Protein AF-A0A970EP61-F1 (afdb_monomer_lite)

Structure (mmCIF, N/CA/C/O backbone):
data_AF-A0A970EP61-F1
#
_entry.id   AF-A0A970EP61-F1
#
loop_
_atom_site.group_PDB
_atom_site.id
_atom_site.type_symbol
_atom_site.label_atom_id
_atom_site.label_alt_id
_atom_site.label_comp_id
_atom_site.label_asym_id
_atom_site.label_entity_id
_atom_site.label_seq_id
_atom_site.pdbx_PDB_ins_code
_atom_site.Cartn_x
_atom_site.Cartn_y
_atom_site.Cartn_z
_atom_site.occupancy
_atom_site.B_iso_or_equiv
_atom_site.auth_seq_id
_atom_site.auth_comp_id
_atom_site.auth_asym_id
_atom_site.auth_atom_id
_atom_site.pdbx_PDB_model_num
ATOM 1 N N . MET A 1 1 ? 33.445 -4.166 -71.939 1.00 57.00 1 MET A N 1
ATOM 2 C CA . MET A 1 1 ? 34.309 -3.292 -72.764 1.00 57.00 1 MET A CA 1
ATOM 3 C C . MET A 1 1 ? 35.207 -2.542 -71.807 1.00 57.00 1 MET A C 1
ATOM 5 O O . MET A 1 1 ? 34.680 -2.007 -70.843 1.00 57.00 1 MET A O 1
ATOM 9 N N . GLN A 1 2 ? 36.521 -2.586 -72.017 1.00 68.44 2 GLN A N 1
ATOM 10 C CA . GLN A 1 2 ? 37.483 -1.904 -71.148 1.00 68.44 2 GLN A CA 1
ATOM 11 C C . GLN A 1 2 ? 37.581 -0.425 -71.538 1.00 68.44 2 GLN A C 1
ATOM 13 O O . GLN A 1 2 ? 37.403 -0.080 -72.707 1.00 68.44 2 GLN A O 1
ATOM 18 N N . GLU A 1 3 ? 37.817 0.439 -70.555 1.00 77.50 3 GLU A N 1
ATOM 19 C CA . GLU A 1 3 ? 38.105 1.857 -70.779 1.00 77.50 3 GLU A CA 1
ATOM 20 C C . GLU A 1 3 ? 39.420 2.029 -71.554 1.00 77.50 3 GLU A C 1
ATOM 22 O O . GLU A 1 3 ? 40.399 1.324 -71.303 1.00 77.50 3 GLU A O 1
ATOM 27 N N . LYS A 1 4 ? 39.432 2.942 -72.532 1.00 80.38 4 LYS A N 1
ATOM 28 C CA . LYS A 1 4 ? 40.598 3.207 -73.381 1.00 80.38 4 LYS A CA 1
ATOM 29 C C . LYS A 1 4 ? 41.278 4.484 -72.898 1.00 80.38 4 LYS A C 1
ATOM 31 O O . LYS A 1 4 ? 40.671 5.553 -72.957 1.00 80.38 4 LYS A O 1
ATOM 36 N N . LEU A 1 5 ? 42.517 4.353 -72.428 1.00 85.31 5 LEU A N 1
ATOM 37 C CA . LEU A 1 5 ? 43.406 5.478 -72.151 1.00 85.31 5 LEU A CA 1
ATOM 38 C C . LEU A 1 5 ? 44.150 5.839 -73.439 1.00 85.31 5 LEU A C 1
ATOM 40 O O . LEU A 1 5 ? 44.787 4.979 -74.050 1.00 85.31 5 LEU A O 1
ATOM 44 N N . GLU A 1 6 ? 44.061 7.094 -73.858 1.00 86.38 6 GLU A N 1
ATOM 45 C CA . GLU A 1 6 ? 44.719 7.599 -75.061 1.00 86.38 6 GLU A CA 1
ATOM 46 C C . GLU A 1 6 ? 45.396 8.937 -74.768 1.00 86.38 6 GLU A C 1
ATOM 48 O O . GLU A 1 6 ? 44.812 9.808 -74.126 1.00 86.38 6 GLU A O 1
ATOM 53 N N . VAL A 1 7 ? 46.633 9.094 -75.243 1.00 88.00 7 VAL A N 1
ATOM 54 C CA . VAL A 1 7 ? 47.336 10.381 -75.240 1.00 88.00 7 VAL A CA 1
ATOM 55 C C . VAL A 1 7 ? 46.965 11.104 -76.525 1.00 88.00 7 VAL A C 1
ATOM 57 O O . VAL A 1 7 ? 47.213 10.586 -77.617 1.00 88.00 7 VAL A O 1
ATOM 60 N N . LEU A 1 8 ? 46.361 12.285 -76.411 1.00 87.00 8 LEU A N 1
ATOM 61 C CA . LEU A 1 8 ? 45.874 13.013 -77.579 1.00 87.00 8 LEU A CA 1
ATOM 62 C C . LEU A 1 8 ? 47.031 13.537 -78.435 1.00 87.00 8 LEU A C 1
ATOM 64 O O . LEU A 1 8 ? 47.846 14.338 -77.983 1.00 87.00 8 LEU A O 1
ATOM 68 N N . SER A 1 9 ? 47.087 13.135 -79.705 1.00 83.56 9 SER A N 1
ATOM 69 C CA . SER A 1 9 ? 47.975 13.769 -80.683 1.00 83.56 9 SER A CA 1
ATOM 70 C C . SER A 1 9 ? 47.413 15.133 -81.125 1.00 83.56 9 SER A C 1
ATOM 72 O O . SER A 1 9 ? 46.202 15.358 -81.015 1.00 83.56 9 SER A O 1
ATOM 74 N N . PRO A 1 10 ? 48.249 16.050 -81.655 1.00 79.62 10 PRO A N 1
ATOM 75 C CA . PRO A 1 10 ? 47.792 17.353 -82.152 1.00 79.62 10 PRO A CA 1
ATOM 76 C C . PRO A 1 10 ? 46.678 17.277 -83.206 1.00 79.62 10 PRO A C 1
ATOM 78 O O . PRO A 1 10 ? 45.831 18.163 -83.252 1.00 79.62 10 PRO A O 1
ATOM 81 N N . ASP A 1 11 ? 46.643 16.196 -83.991 1.00 80.81 11 ASP A N 1
ATOM 82 C CA . ASP A 1 11 ? 45.657 15.964 -85.056 1.00 80.81 11 ASP A CA 1
ATOM 83 C C . ASP A 1 11 ? 44.439 15.134 -84.599 1.00 80.81 11 ASP A C 1
ATOM 85 O O . ASP A 1 11 ? 43.606 14.727 -85.412 1.00 80.81 11 ASP A O 1
ATOM 89 N N . SER A 1 12 ? 44.324 14.826 -83.303 1.00 83.19 12 SER A N 1
ATOM 90 C CA . SER A 1 12 ? 43.239 13.983 -82.797 1.00 83.19 12 SER A CA 1
ATOM 91 C C . SER A 1 12 ? 41.899 14.736 -82.751 1.00 83.19 12 SER A C 1
ATOM 93 O O . SER A 1 12 ? 41.786 15.861 -82.269 1.00 83.19 12 SER A O 1
ATOM 95 N N . THR A 1 13 ? 40.830 14.089 -83.227 1.00 83.25 13 THR A N 1
ATOM 96 C CA . THR A 1 13 ? 39.450 14.633 -83.297 1.00 83.25 13 THR A CA 1
ATOM 97 C C . THR A 1 13 ? 38.803 14.974 -81.940 1.00 83.25 13 THR A C 1
ATOM 99 O O . THR A 1 13 ? 37.661 15.449 -81.871 1.00 83.25 13 THR A O 1
ATOM 102 N N . GLN A 1 14 ? 39.498 14.660 -80.852 1.00 83.88 14 GLN A N 1
ATOM 103 C CA . GLN A 1 14 ? 39.080 14.794 -79.467 1.00 83.88 14 GLN A CA 1
ATOM 104 C C . GLN A 1 14 ? 39.617 16.087 -78.837 1.00 83.88 14 GLN A C 1
ATOM 106 O O . GLN A 1 14 ? 39.042 16.547 -77.849 1.00 83.88 14 GLN A O 1
ATOM 111 N N . VAL A 1 15 ? 40.655 16.696 -79.427 1.00 87.50 15 VAL A N 1
ATOM 112 C CA . VAL A 1 15 ? 41.193 17.996 -79.003 1.00 87.50 15 VAL A CA 1
ATOM 113 C C . VAL A 1 15 ? 40.096 19.062 -79.081 1.00 87.50 15 VAL A C 1
ATOM 115 O O . VAL A 1 15 ? 39.333 19.138 -80.044 1.00 87.50 15 VAL A O 1
ATOM 118 N N . GLY A 1 16 ? 39.988 19.872 -78.030 1.00 87.44 16 GLY A N 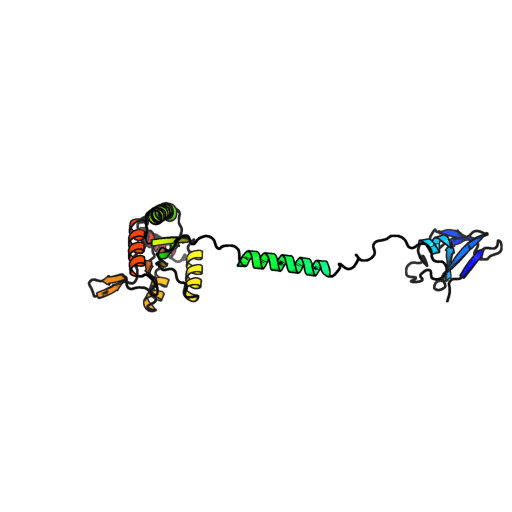1
ATOM 119 C CA . GLY A 1 16 ? 38.992 20.931 -77.879 1.00 87.44 16 GLY A CA 1
ATOM 120 C C . GLY A 1 16 ? 37.639 20.477 -77.323 1.00 87.44 16 GLY A C 1
ATOM 121 O O . GLY A 1 16 ? 36.820 21.327 -76.971 1.00 87.44 16 GLY A O 1
ATOM 122 N N . ARG A 1 17 ? 37.374 19.168 -77.189 1.00 91.38 17 ARG A N 1
ATOM 123 C CA . ARG A 1 17 ? 36.147 18.688 -76.524 1.00 91.38 17 ARG A CA 1
ATOM 124 C C . ARG A 1 17 ? 36.229 18.934 -75.013 1.00 91.38 17 ARG A C 1
ATOM 126 O O . ARG A 1 17 ? 37.314 18.825 -74.459 1.00 91.38 17 ARG A O 1
ATOM 133 N N . PRO A 1 18 ? 35.120 19.226 -74.315 1.00 93.69 18 PRO A N 1
ATOM 134 C CA . PRO A 1 18 ? 35.155 19.435 -72.871 1.00 93.69 18 PRO A CA 1
ATOM 135 C C . PRO A 1 18 ? 35.256 18.106 -72.110 1.00 93.69 18 PRO A C 1
ATOM 137 O O . PRO A 1 18 ? 34.517 17.158 -72.388 1.00 93.69 18 PRO A O 1
ATOM 140 N N . CYS A 1 19 ? 36.113 18.058 -71.089 1.00 94.62 19 CYS A N 1
ATOM 141 C CA . CYS A 1 19 ? 36.113 16.989 -70.097 1.00 94.62 19 CYS A CA 1
ATOM 142 C C . CYS A 1 19 ? 34.781 16.984 -69.339 1.00 94.62 19 CYS A C 1
ATOM 144 O O . CYS A 1 19 ? 34.366 17.987 -68.760 1.00 94.62 19 CYS A O 1
ATOM 146 N N . ASN A 1 20 ? 34.126 15.830 -69.255 1.00 94.31 20 ASN A N 1
ATOM 147 C CA . ASN A 1 20 ? 32.792 15.721 -68.665 1.00 94.31 20 ASN A CA 1
ATOM 148 C C . ASN A 1 20 ? 32.789 15.773 -67.115 1.00 94.31 20 ASN A C 1
ATOM 150 O O . ASN A 1 20 ? 31.737 15.602 -66.504 1.00 94.31 20 ASN A O 1
ATOM 154 N N . LEU A 1 21 ? 33.943 15.992 -66.467 1.00 93.25 21 LEU A N 1
ATOM 155 C CA . LEU A 1 21 ? 34.020 16.329 -65.037 1.00 93.25 21 LEU A CA 1
ATOM 156 C C . LEU A 1 21 ? 34.308 17.818 -64.810 1.00 93.25 21 LEU A C 1
ATOM 158 O O . LEU A 1 21 ? 33.517 18.491 -64.161 1.00 93.25 21 LEU A O 1
ATOM 162 N N . CYS A 1 22 ? 35.440 18.321 -65.312 1.00 94.31 22 CYS A N 1
ATOM 163 C CA . CYS A 1 22 ? 35.907 19.682 -65.022 1.00 94.31 22 CYS A CA 1
ATOM 164 C C . CYS A 1 22 ? 35.493 20.728 -66.068 1.00 94.31 22 CYS A C 1
ATOM 166 O O . CYS A 1 22 ? 35.790 21.903 -65.887 1.00 94.31 22 CYS A O 1
ATOM 168 N N . ALA A 1 23 ? 34.847 20.314 -67.163 1.00 93.62 23 ALA A N 1
ATOM 169 C CA . ALA A 1 23 ? 34.433 21.144 -68.299 1.00 93.62 23 ALA A CA 1
ATOM 170 C C . ALA A 1 23 ? 35.563 21.850 -69.081 1.00 93.62 23 ALA A C 1
ATOM 172 O O . ALA A 1 23 ? 35.279 22.500 -70.086 1.00 93.62 23 ALA A O 1
ATOM 173 N N . ALA A 1 24 ? 36.830 21.689 -68.688 1.00 94.25 24 ALA A N 1
ATOM 174 C CA . ALA A 1 24 ? 37.971 22.213 -69.435 1.00 94.25 24 ALA A CA 1
ATOM 175 C C . ALA A 1 24 ? 38.159 21.469 -70.776 1.00 94.25 24 ALA A C 1
ATOM 177 O O . ALA A 1 24 ? 37.893 20.261 -70.834 1.00 94.25 24 ALA A O 1
ATOM 178 N N . PRO A 1 25 ? 38.587 22.164 -71.849 1.00 94.19 25 PRO A N 1
ATOM 179 C CA . PRO A 1 25 ? 38.847 21.545 -73.144 1.00 94.19 25 PRO A CA 1
ATOM 180 C C . PRO A 1 25 ? 40.065 20.619 -73.074 1.00 94.19 25 PRO A C 1
ATOM 182 O O . PRO A 1 25 ? 41.067 20.973 -72.463 1.00 94.19 25 PRO A O 1
ATOM 185 N N . LEU A 1 26 ? 39.978 19.466 -73.734 1.00 92.44 26 LEU A N 1
ATOM 186 C CA . LEU A 1 26 ? 41.084 18.522 -73.882 1.00 92.44 26 LEU A CA 1
ATOM 187 C C . LEU A 1 26 ? 42.143 19.102 -74.832 1.00 92.44 26 LEU A C 1
ATOM 189 O O . LEU A 1 26 ? 41.806 19.525 -75.942 1.00 92.44 26 LEU A O 1
ATOM 193 N N . ALA A 1 27 ? 43.405 19.111 -74.425 1.00 90.81 27 ALA A N 1
ATOM 194 C CA . ALA A 1 27 ? 44.522 19.637 -75.200 1.00 90.81 27 ALA A CA 1
ATOM 195 C C . ALA A 1 27 ? 45.375 18.517 -75.831 1.00 90.81 27 ALA A C 1
ATOM 197 O O . ALA A 1 27 ? 45.341 17.367 -75.387 1.00 90.81 27 ALA A O 1
ATOM 198 N N . PRO A 1 28 ? 46.172 18.825 -76.873 1.00 89.94 28 PRO A N 1
ATOM 199 C CA . PRO A 1 28 ? 47.196 17.905 -77.354 1.00 89.94 28 PRO A CA 1
ATOM 200 C C . PRO A 1 28 ? 48.181 17.550 -76.234 1.00 89.94 28 PRO A C 1
ATOM 202 O O . PRO A 1 28 ? 48.686 18.436 -75.549 1.00 89.94 28 PRO A O 1
ATOM 205 N N . GLY A 1 29 ? 48.483 16.264 -76.083 1.00 87.19 29 GLY A N 1
ATOM 206 C CA . GLY A 1 29 ? 49.343 15.727 -75.029 1.00 87.19 29 GLY A CA 1
ATOM 207 C C . GLY A 1 29 ? 48.604 15.286 -73.765 1.00 87.19 29 GLY A C 1
ATOM 208 O O . GLY A 1 29 ? 49.211 14.603 -72.944 1.00 87.19 29 GLY A O 1
ATOM 209 N N . ASP A 1 30 ? 47.314 15.606 -73.618 1.00 89.69 30 ASP A N 1
ATOM 210 C CA . ASP A 1 30 ? 46.536 15.155 -72.466 1.00 89.69 30 ASP A CA 1
ATOM 211 C C . ASP A 1 30 ? 46.274 13.647 -72.522 1.00 89.69 30 ASP A C 1
ATOM 213 O O . ASP A 1 30 ? 45.931 13.085 -73.568 1.00 89.69 30 ASP A O 1
ATOM 217 N N . GLU A 1 31 ? 46.368 13.001 -71.360 1.00 92.50 31 GLU A N 1
ATOM 218 C CA . GLU A 1 31 ? 45.857 11.651 -71.150 1.00 92.50 31 GLU A CA 1
ATOM 219 C C . GLU A 1 31 ? 44.340 11.698 -70.961 1.00 92.50 31 GLU A C 1
ATOM 221 O O . GLU A 1 31 ? 43.820 12.297 -70.011 1.00 92.50 31 GLU A O 1
ATOM 226 N N . VAL A 1 32 ? 43.613 11.035 -71.855 1.00 92.38 32 VAL A N 1
ATOM 227 C CA . VAL A 1 32 ? 42.153 11.060 -71.896 1.00 92.38 32 VAL A CA 1
ATOM 228 C C . VAL A 1 32 ? 41.600 9.649 -71.809 1.00 92.38 32 VAL A C 1
ATOM 230 O O . VAL A 1 32 ? 42.093 8.719 -72.444 1.00 92.38 32 VAL A O 1
ATOM 233 N N . VAL A 1 33 ? 40.540 9.502 -71.018 1.00 92.81 33 VAL A N 1
ATOM 234 C CA . VAL A 1 33 ? 39.766 8.271 -70.887 1.00 92.81 33 VAL A CA 1
ATOM 235 C C . VAL A 1 33 ? 38.408 8.463 -71.547 1.00 92.81 33 VAL A C 1
ATOM 237 O O . VAL A 1 33 ? 37.651 9.377 -71.204 1.00 92.81 33 VAL A O 1
ATOM 240 N N . GLU A 1 34 ? 38.085 7.576 -72.484 1.00 92.31 34 GLU A N 1
ATOM 241 C CA . GLU A 1 34 ? 36.735 7.446 -73.025 1.00 92.31 34 GLU A CA 1
ATOM 242 C C . GLU A 1 34 ? 35.930 6.442 -72.192 1.00 92.31 34 GLU A C 1
ATOM 244 O O . GLU A 1 34 ? 36.335 5.293 -71.999 1.00 92.31 34 GLU A O 1
ATOM 249 N N . CYS A 1 35 ? 34.755 6.861 -71.716 1.00 91.38 35 CYS A N 1
ATOM 250 C CA . CYS A 1 35 ? 33.850 5.965 -71.010 1.00 91.38 35 CYS A CA 1
ATOM 251 C C . CYS A 1 35 ? 33.313 4.879 -71.965 1.00 91.38 35 CYS A C 1
ATOM 253 O O . CYS A 1 35 ? 32.599 5.227 -72.908 1.00 91.38 35 CYS A O 1
ATOM 255 N N . PRO A 1 36 ? 33.502 3.574 -71.687 1.00 89.88 36 PRO A N 1
ATOM 256 C CA . PRO A 1 36 ? 33.044 2.493 -72.568 1.00 89.88 36 PRO A CA 1
ATOM 257 C C . PRO A 1 36 ? 31.515 2.363 -72.659 1.00 89.88 36 PRO A C 1
ATOM 259 O O . PRO A 1 36 ? 31.017 1.576 -73.459 1.00 89.88 36 PRO A O 1
ATOM 262 N N . ARG A 1 37 ? 30.763 3.087 -71.817 1.00 89.69 37 ARG A N 1
ATOM 263 C CA . ARG A 1 37 ? 29.298 3.011 -71.752 1.00 89.69 37 ARG A CA 1
ATOM 264 C C . ARG A 1 37 ? 28.595 4.196 -72.403 1.00 89.69 37 ARG A C 1
ATOM 266 O O . ARG A 1 37 ? 27.607 4.002 -73.100 1.00 89.69 37 ARG A O 1
ATOM 273 N N . CYS A 1 38 ? 29.046 5.417 -72.125 1.00 91.62 38 CYS A N 1
ATOM 274 C CA . CYS A 1 38 ? 28.402 6.632 -72.636 1.00 91.62 38 CYS A CA 1
ATOM 275 C C . CYS A 1 38 ? 29.271 7.426 -73.618 1.00 91.62 38 CYS A C 1
ATOM 277 O O . CYS A 1 38 ? 28.824 8.471 -74.089 1.00 91.62 38 CYS A O 1
ATOM 279 N N . HIS A 1 39 ? 30.493 6.960 -73.910 1.00 91.50 39 HIS A N 1
ATOM 280 C CA . HIS A 1 39 ? 31.424 7.560 -74.874 1.00 91.50 39 HIS A CA 1
ATOM 281 C C . HIS A 1 39 ? 31.758 9.037 -74.601 1.00 91.50 39 HIS A C 1
ATOM 283 O O . HIS A 1 39 ? 32.133 9.802 -75.491 1.00 91.50 39 HIS A O 1
ATOM 289 N N . LYS A 1 40 ? 31.599 9.470 -73.344 1.00 92.25 40 LYS A N 1
ATOM 290 C CA . LYS A 1 40 ? 32.055 10.778 -72.874 1.00 92.25 40 LYS A CA 1
ATOM 291 C C . LYS A 1 40 ? 33.533 10.711 -72.511 1.00 92.25 40 LYS A C 1
ATOM 293 O O . LYS A 1 40 ? 34.009 9.693 -72.008 1.00 92.25 40 LYS A O 1
ATOM 298 N N . PHE A 1 41 ? 34.222 11.821 -72.747 1.00 93.00 41 PHE A N 1
ATOM 299 C CA . PHE A 1 41 ? 35.656 11.953 -72.532 1.00 93.00 41 PHE A CA 1
ATOM 300 C C . PHE A 1 41 ? 35.944 12.647 -71.203 1.00 93.00 41 PHE A C 1
ATOM 302 O O . PHE A 1 41 ? 35.252 13.589 -70.800 1.00 93.00 41 PHE A O 1
ATOM 309 N N . HIS A 1 42 ? 36.982 12.173 -70.531 1.00 93.94 42 HIS A N 1
ATOM 310 C CA . HIS A 1 42 ? 37.463 12.697 -69.262 1.00 93.94 42 HIS A CA 1
ATOM 311 C C . HIS A 1 42 ? 38.986 12.795 -69.313 1.00 93.94 42 HIS A C 1
ATOM 313 O O . HIS A 1 42 ? 39.619 11.904 -69.869 1.00 93.94 42 HIS A O 1
ATOM 319 N N . HIS A 1 43 ? 39.591 13.807 -68.687 1.00 95.06 43 HIS A N 1
ATOM 320 C CA . HIS A 1 43 ? 41.017 13.709 -68.353 1.00 95.06 43 HIS A CA 1
ATOM 321 C C . HIS A 1 43 ? 41.238 12.473 -67.471 1.00 95.06 43 HIS A C 1
ATOM 323 O O . HIS A 1 43 ? 40.392 12.175 -66.618 1.00 95.06 43 HIS A O 1
ATOM 329 N N . ALA A 1 44 ? 42.367 11.786 -67.629 1.00 91.31 44 ALA A N 1
ATOM 330 C CA . ALA A 1 44 ? 42.695 10.608 -66.832 1.00 91.31 44 ALA A CA 1
ATOM 331 C C . ALA A 1 44 ? 42.658 10.909 -65.326 1.00 91.31 44 ALA A C 1
ATOM 333 O O . ALA A 1 44 ? 42.089 10.141 -64.555 1.00 91.31 44 ALA A O 1
ATOM 334 N N . ASP A 1 45 ? 43.151 12.073 -64.905 1.00 90.31 45 ASP A N 1
ATOM 335 C CA . ASP A 1 45 ? 43.128 12.471 -63.493 1.00 90.31 45 ASP A CA 1
ATOM 336 C C . ASP A 1 45 ? 41.716 12.775 -62.987 1.00 90.31 45 ASP A C 1
ATOM 338 O O . ASP A 1 45 ? 41.358 12.414 -61.868 1.00 90.31 45 ASP A O 1
ATOM 342 N N . CYS A 1 46 ? 40.868 13.362 -63.833 1.00 91.25 46 CYS A N 1
ATOM 343 C CA . CYS A 1 46 ? 39.455 13.572 -63.519 1.00 91.25 46 CYS A CA 1
ATOM 344 C C . CYS A 1 46 ? 38.705 12.239 -63.364 1.00 91.25 46 CYS A C 1
ATOM 346 O O . CYS A 1 46 ? 37.879 12.086 -62.464 1.00 91.25 46 CYS A O 1
ATOM 348 N N . TRP A 1 47 ? 38.999 11.270 -64.233 1.00 90.62 47 TRP A N 1
ATOM 349 C CA . TRP A 1 47 ? 38.449 9.916 -64.170 1.00 90.62 47 TRP A CA 1
ATOM 350 C C . TRP A 1 47 ? 38.859 9.204 -62.874 1.00 90.62 47 TRP A C 1
ATOM 352 O O . TRP A 1 47 ? 37.998 8.704 -62.145 1.00 90.62 47 TRP A O 1
ATOM 362 N N . LYS A 1 48 ? 40.157 9.248 -62.541 1.00 89.06 48 LYS A N 1
ATOM 363 C CA . LYS A 1 48 ? 40.732 8.687 -61.308 1.00 89.06 48 LYS A CA 1
ATOM 364 C C . LYS A 1 48 ? 40.130 9.320 -60.056 1.00 89.06 48 LYS A C 1
ATOM 366 O O . LYS A 1 48 ? 39.690 8.598 -59.169 1.00 89.06 48 LYS A O 1
ATOM 371 N N . ALA A 1 49 ? 40.073 10.652 -60.000 1.00 86.69 49 ALA A N 1
ATOM 372 C CA . ALA A 1 49 ? 39.606 11.391 -58.829 1.00 86.69 49 ALA A CA 1
ATOM 373 C C . ALA A 1 49 ? 38.126 11.137 -58.515 1.00 86.69 49 ALA A C 1
ATOM 375 O O . ALA A 1 49 ? 37.748 11.049 -57.348 1.00 86.69 49 ALA A O 1
ATOM 376 N N . LYS A 1 50 ? 37.277 10.994 -59.542 1.00 85.88 50 LYS A N 1
ATOM 377 C CA . LYS A 1 50 ? 35.869 10.623 -59.341 1.00 85.88 50 LYS A CA 1
ATOM 378 C C . LYS A 1 50 ? 35.677 9.121 -59.093 1.00 85.88 50 LYS A C 1
ATOM 380 O O . LYS A 1 50 ? 34.663 8.733 -58.519 1.00 85.88 50 LYS A O 1
ATOM 385 N N . GLY A 1 51 ? 36.616 8.285 -59.533 1.00 87.75 51 GLY A N 1
ATOM 386 C CA . GLY A 1 51 ? 36.491 6.827 -59.508 1.00 87.75 51 GLY A CA 1
ATOM 387 C C . GLY A 1 51 ? 35.634 6.266 -60.650 1.00 87.75 51 GLY A C 1
ATOM 388 O O . GLY A 1 51 ? 35.019 5.212 -60.490 1.00 87.75 51 GLY A O 1
ATOM 389 N N . GLY A 1 52 ? 35.559 6.962 -61.792 1.00 90.31 52 GLY A N 1
ATOM 390 C CA . GLY A 1 52 ? 34.794 6.533 -62.968 1.00 90.31 52 GLY A CA 1
ATOM 391 C C . GLY A 1 52 ? 34.158 7.672 -63.766 1.00 90.31 52 GLY A C 1
ATOM 392 O O . GLY A 1 52 ? 34.579 8.831 -63.702 1.00 90.31 52 GLY A O 1
ATOM 393 N N . CYS A 1 53 ? 33.109 7.345 -64.526 1.00 92.25 53 CYS A N 1
ATOM 394 C CA . CYS A 1 53 ? 32.443 8.300 -65.406 1.00 92.25 53 CYS A CA 1
ATOM 395 C C . CYS A 1 53 ? 31.742 9.408 -64.618 1.00 92.25 53 CYS A C 1
ATOM 397 O O . CYS A 1 53 ? 30.994 9.171 -63.670 1.00 92.25 53 CYS A O 1
ATOM 399 N N . ALA A 1 54 ? 31.923 10.651 -65.072 1.00 90.81 54 ALA A N 1
ATOM 400 C CA . ALA A 1 54 ? 31.310 11.802 -64.425 1.00 90.81 54 ALA A CA 1
ATOM 401 C C . ALA A 1 54 ? 29.877 12.133 -64.847 1.00 90.81 54 ALA A C 1
ATOM 403 O O . ALA A 1 54 ? 29.265 12.991 -64.213 1.00 90.81 54 ALA A O 1
ATOM 404 N N . THR A 1 55 ? 29.336 11.434 -65.842 1.00 91.44 55 THR A N 1
ATOM 405 C CA . THR A 1 55 ? 27.976 11.653 -66.345 1.00 91.44 55 THR A CA 1
ATOM 406 C C . THR A 1 55 ? 26.936 11.212 -65.322 1.00 91.44 55 THR A C 1
ATOM 408 O O . THR A 1 55 ? 26.953 10.067 -64.871 1.00 91.44 55 THR A O 1
ATOM 411 N N . THR A 1 56 ? 25.995 12.098 -64.996 1.00 87.81 56 THR A N 1
ATOM 412 C CA . THR A 1 56 ? 24.851 11.778 -64.135 1.00 87.81 56 THR A CA 1
ATOM 413 C C . THR A 1 56 ? 24.101 10.557 -64.672 1.00 87.81 56 THR A C 1
ATOM 415 O O . THR A 1 56 ? 23.687 10.538 -65.829 1.00 87.81 56 THR A O 1
ATOM 418 N N . GLY A 1 57 ? 23.941 9.530 -63.835 1.00 84.81 57 GLY A N 1
ATOM 419 C CA . GLY A 1 57 ? 23.231 8.296 -64.191 1.00 84.81 57 GLY A CA 1
ATOM 420 C C . GLY A 1 57 ? 24.052 7.258 -64.966 1.00 84.81 57 GLY A C 1
ATOM 421 O O . GLY A 1 57 ? 23.529 6.185 -65.258 1.00 84.81 57 GLY A O 1
ATOM 422 N N . CYS A 1 58 ? 25.327 7.515 -65.280 1.00 89.81 58 CYS A N 1
ATOM 423 C CA . CYS A 1 58 ? 26.212 6.486 -65.825 1.00 89.81 58 CYS A CA 1
ATOM 424 C C . CYS A 1 58 ? 26.848 5.689 -64.672 1.00 89.81 58 CYS A C 1
ATOM 426 O O . CYS A 1 58 ? 27.628 6.263 -63.917 1.00 89.81 58 CYS A O 1
ATOM 428 N N . PRO A 1 59 ? 26.576 4.380 -64.524 1.00 87.81 59 PRO A N 1
ATOM 429 C CA . PRO A 1 59 ? 27.130 3.578 -63.431 1.00 87.81 59 PRO A CA 1
ATOM 430 C C . PRO A 1 59 ? 28.548 3.058 -63.733 1.00 87.81 59 PRO A C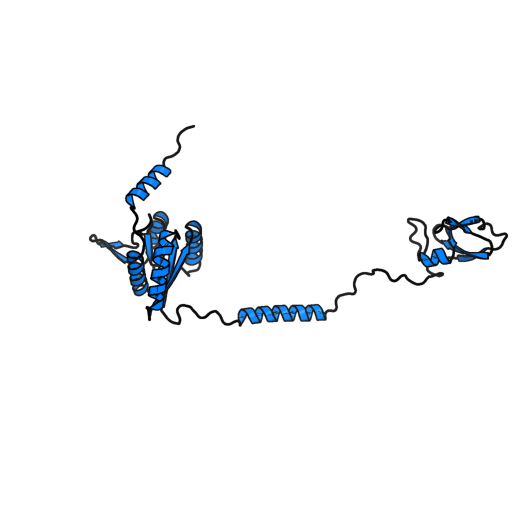 1
ATOM 432 O O . PRO A 1 59 ? 29.007 2.132 -63.073 1.00 87.81 59 PRO A O 1
ATOM 435 N N . GLN A 1 60 ? 29.219 3.581 -64.767 1.00 87.88 60 GLN A N 1
ATOM 436 C CA . GLN A 1 60 ? 30.564 3.143 -65.123 1.00 87.88 60 GLN A CA 1
ATOM 437 C C . GLN A 1 60 ? 31.563 3.622 -64.068 1.00 87.88 60 GLN A C 1
ATOM 439 O O . GLN A 1 60 ? 31.791 4.826 -63.929 1.00 87.88 60 GLN A O 1
ATOM 444 N N . VAL A 1 61 ? 32.183 2.667 -63.384 1.00 85.88 61 VAL A N 1
ATOM 445 C CA . VAL A 1 61 ? 33.299 2.882 -62.459 1.00 85.88 61 VAL A CA 1
ATOM 446 C C . VAL A 1 61 ? 34.634 2.724 -63.188 1.00 85.88 61 VAL A C 1
ATOM 448 O O . VAL A 1 61 ? 34.693 2.091 -64.245 1.00 85.88 61 VAL A O 1
ATOM 451 N N . ALA A 1 62 ? 35.686 3.336 -62.646 1.00 82.25 62 ALA A N 1
ATOM 452 C CA . ALA A 1 62 ? 37.047 3.150 -63.134 1.00 82.25 62 ALA A CA 1
ATOM 453 C C . ALA A 1 62 ? 37.518 1.728 -62.801 1.00 82.25 62 ALA A C 1
ATOM 455 O O . ALA A 1 62 ? 37.542 1.356 -61.627 1.00 82.25 62 ALA A O 1
ATOM 456 N N . GLU A 1 63 ? 37.888 0.947 -63.817 1.00 80.56 63 GLU A N 1
ATOM 457 C CA . GLU A 1 63 ? 38.388 -0.427 -63.631 1.00 80.56 63 GLU A CA 1
ATOM 458 C C . GLU A 1 63 ? 39.874 -0.572 -63.986 1.00 80.56 63 GLU A C 1
ATOM 460 O O . GLU A 1 63 ? 40.587 -1.314 -63.313 1.00 80.56 63 GLU A O 1
ATOM 465 N N . ALA A 1 64 ? 40.360 0.137 -65.012 1.00 74.88 64 ALA A N 1
ATOM 466 C CA . ALA A 1 64 ? 41.740 0.019 -65.500 1.00 74.88 64 ALA A CA 1
ATOM 467 C C . ALA A 1 64 ? 42.619 1.225 -65.116 1.00 74.88 64 ALA A C 1
ATOM 469 O O . ALA A 1 64 ? 43.822 1.088 -64.912 1.00 74.88 64 ALA A O 1
ATOM 470 N N . VAL A 1 65 ? 42.015 2.404 -64.979 1.00 74.00 65 VAL A N 1
ATOM 471 C CA . VAL A 1 65 ? 42.626 3.701 -64.675 1.00 74.00 65 VAL A CA 1
ATOM 472 C C . VAL A 1 65 ? 42.103 4.156 -63.307 1.00 74.00 65 VAL A C 1
ATOM 474 O O . VAL A 1 65 ? 41.337 5.111 -63.179 1.00 74.00 65 VAL A O 1
ATOM 477 N N . VAL A 1 66 ? 42.473 3.411 -62.262 1.00 74.44 66 VAL A N 1
ATOM 478 C CA . VAL A 1 66 ? 41.980 3.599 -60.886 1.00 74.44 66 VAL A CA 1
ATOM 479 C C . VAL A 1 66 ? 42.880 4.576 -60.119 1.00 74.44 66 VAL A C 1
ATOM 481 O O . VAL A 1 66 ? 44.099 4.419 -60.101 1.00 74.44 66 VAL A O 1
ATOM 484 N N . GLY A 1 67 ? 42.283 5.599 -59.498 1.00 69.75 67 GLY A N 1
ATOM 485 C CA . GLY A 1 67 ? 42.965 6.516 -58.575 1.00 69.75 67 GLY A CA 1
ATOM 486 C C . GLY A 1 67 ? 43.018 5.988 -57.139 1.00 69.75 67 GLY A C 1
ATOM 487 O O . GLY A 1 67 ? 42.393 4.980 -56.811 1.00 69.75 67 GLY A O 1
ATOM 488 N N . GLU A 1 68 ? 43.728 6.682 -56.249 1.00 67.88 68 GLU A N 1
ATOM 489 C CA . GLU A 1 68 ? 43.700 6.351 -54.820 1.00 67.88 68 GLU A CA 1
ATOM 490 C C . GLU A 1 68 ? 42.284 6.521 -54.245 1.00 67.88 68 GLU A C 1
ATOM 492 O O . GLU A 1 68 ? 41.621 7.539 -54.455 1.00 67.88 68 GLU A O 1
ATOM 497 N N . LYS A 1 69 ? 41.802 5.512 -53.510 1.00 60.31 69 LYS A N 1
ATOM 498 C CA . LYS A 1 69 ? 40.464 5.531 -52.909 1.00 60.31 69 LYS A CA 1
ATOM 499 C C . LYS A 1 69 ? 40.405 6.608 -51.809 1.00 60.31 69 LYS A C 1
ATOM 501 O O . LYS A 1 69 ? 41.190 6.521 -50.861 1.00 60.31 69 LYS A O 1
ATOM 506 N N . PRO A 1 70 ? 39.480 7.585 -51.869 1.00 60.47 70 PRO A N 1
ATOM 507 C CA . PRO A 1 70 ? 39.361 8.603 -50.829 1.00 60.47 70 PRO A CA 1
ATOM 508 C C . PRO A 1 70 ? 39.013 7.963 -49.475 1.00 60.47 70 PRO A C 1
ATOM 510 O O . PRO A 1 70 ? 38.193 7.044 -49.399 1.00 60.47 70 PRO A O 1
ATOM 513 N N . LYS A 1 71 ? 39.632 8.450 -48.391 1.00 60.69 71 LYS A N 1
ATOM 514 C CA . LYS A 1 71 ? 39.265 8.083 -47.013 1.00 60.69 71 LYS A CA 1
ATOM 515 C C . LYS A 1 71 ? 37.913 8.729 -46.687 1.00 60.69 71 LYS A C 1
ATOM 517 O O . LYS A 1 71 ? 37.874 9.909 -46.361 1.00 60.69 71 LYS A O 1
ATOM 522 N N . GLY A 1 72 ? 36.822 7.979 -46.823 1.00 65.75 72 GLY A N 1
ATOM 523 C CA . GLY A 1 72 ? 35.460 8.448 -46.549 1.00 65.75 72 GLY A CA 1
ATOM 524 C C . GLY A 1 72 ? 34.572 7.372 -45.924 1.00 65.75 72 GLY A C 1
ATOM 525 O O . GLY A 1 72 ? 34.847 6.179 -46.077 1.00 65.75 72 GLY A O 1
ATOM 526 N N . ASP A 1 73 ? 33.541 7.850 -45.218 1.00 63.38 73 ASP A N 1
ATOM 527 C CA . ASP A 1 73 ? 32.657 7.196 -44.238 1.00 63.38 73 ASP A CA 1
ATOM 528 C C . ASP A 1 73 ? 31.943 5.930 -44.743 1.00 63.38 73 ASP A C 1
ATOM 530 O O . ASP A 1 73 ? 30.743 5.910 -45.025 1.00 63.38 73 ASP A O 1
ATOM 534 N N . GLY A 1 74 ? 32.691 4.833 -44.855 1.00 63.94 74 GLY A N 1
ATOM 535 C CA . GLY A 1 74 ? 32.106 3.501 -44.970 1.00 63.94 74 GLY A CA 1
ATOM 536 C C . GLY A 1 74 ? 31.229 3.170 -43.753 1.00 63.94 74 GLY A C 1
ATOM 537 O O . GLY A 1 74 ? 31.359 3.810 -42.706 1.00 63.94 74 GLY A O 1
ATOM 538 N N . PRO A 1 75 ? 30.339 2.166 -43.863 1.00 64.06 75 PRO A N 1
ATOM 539 C CA . PRO A 1 75 ? 29.536 1.721 -42.730 1.00 64.06 75 PRO A CA 1
ATOM 540 C C . PRO A 1 75 ? 30.445 1.451 -41.522 1.00 64.06 75 PRO A C 1
ATOM 542 O O . PRO A 1 75 ? 31.556 0.935 -41.712 1.00 64.06 75 PRO A O 1
ATOM 545 N N . PRO A 1 76 ? 30.011 1.815 -40.299 1.00 66.62 76 PRO A N 1
ATOM 546 C CA . PRO A 1 76 ? 30.826 1.619 -39.112 1.00 66.62 76 PRO A CA 1
ATOM 547 C C . PRO A 1 76 ? 31.264 0.152 -39.033 1.00 66.62 76 PRO A C 1
ATOM 549 O O . PRO A 1 76 ? 30.494 -0.740 -39.413 1.00 66.62 76 PRO A O 1
ATOM 552 N N . PRO A 1 77 ? 32.499 -0.116 -38.575 1.00 75.38 77 PRO A N 1
ATOM 553 C CA . PRO A 1 77 ? 32.979 -1.480 -38.447 1.00 75.38 77 PRO A CA 1
ATOM 554 C C . PRO A 1 77 ? 32.008 -2.283 -37.568 1.00 75.38 77 PRO A C 1
ATOM 556 O O . PRO A 1 77 ? 31.471 -1.734 -36.599 1.00 75.38 77 PRO A O 1
ATOM 559 N N . PRO A 1 78 ? 31.760 -3.566 -37.886 1.00 79.12 78 PRO A N 1
ATOM 560 C CA . PRO A 1 78 ? 30.880 -4.392 -37.077 1.00 79.12 78 PRO A CA 1
ATOM 561 C C . PRO A 1 78 ? 31.408 -4.430 -35.643 1.00 79.12 78 PRO A C 1
ATOM 563 O O . PRO A 1 78 ? 32.582 -4.729 -35.408 1.00 79.12 78 PRO A O 1
ATOM 566 N N . ILE A 1 79 ? 30.538 -4.107 -34.686 1.00 78.75 79 ILE A N 1
ATOM 567 C CA . ILE A 1 79 ? 30.872 -4.211 -33.269 1.00 78.75 79 ILE A CA 1
ATOM 568 C C . ILE A 1 79 ? 31.262 -5.662 -32.950 1.00 78.75 79 ILE A C 1
ATOM 570 O O . ILE A 1 79 ? 30.530 -6.591 -33.302 1.00 78.75 79 ILE A O 1
ATOM 574 N N . PRO A 1 80 ? 32.425 -5.895 -32.323 1.00 86.81 80 PRO A N 1
ATOM 575 C CA . PRO A 1 80 ? 32.887 -7.250 -32.080 1.00 86.81 80 PRO A CA 1
ATOM 576 C C . PRO A 1 80 ? 32.043 -7.933 -30.994 1.00 86.81 80 PRO A C 1
ATOM 578 O O . PRO A 1 80 ? 31.619 -7.301 -30.026 1.00 86.81 80 PRO A O 1
ATOM 581 N N . LEU A 1 81 ? 31.828 -9.249 -31.135 1.00 83.69 81 LEU A N 1
ATOM 582 C CA . LEU A 1 81 ? 30.917 -10.034 -30.284 1.00 83.69 81 LEU A CA 1
ATOM 583 C C . LEU A 1 81 ? 31.200 -9.933 -28.774 1.00 83.69 81 LEU A C 1
ATOM 585 O O . LEU A 1 81 ? 30.288 -10.108 -27.966 1.00 83.69 81 LEU A O 1
ATOM 589 N N . TRP A 1 82 ? 32.436 -9.628 -28.376 1.00 86.62 82 TRP A N 1
ATOM 590 C CA . TRP A 1 82 ? 32.801 -9.505 -26.965 1.00 86.62 82 TRP A CA 1
ATOM 591 C C . TRP A 1 82 ? 32.079 -8.348 -26.256 1.00 86.62 82 TRP A C 1
ATOM 593 O O . TRP A 1 82 ? 31.823 -8.461 -25.060 1.00 86.62 82 TRP A O 1
ATOM 603 N N . TYR A 1 83 ? 31.674 -7.284 -26.965 1.00 87.81 83 TYR A N 1
ATOM 604 C CA . TYR A 1 83 ? 30.873 -6.205 -26.366 1.00 87.81 83 TYR A CA 1
ATOM 605 C C . TYR A 1 83 ? 29.513 -6.708 -25.877 1.00 87.81 83 TYR A C 1
ATOM 607 O O . TYR A 1 83 ? 29.061 -6.307 -24.808 1.00 87.81 83 TYR A O 1
ATOM 615 N N . PHE A 1 84 ? 28.879 -7.621 -26.617 1.00 88.75 84 PHE A N 1
ATOM 616 C CA . PHE A 1 84 ? 27.617 -8.230 -26.195 1.00 88.75 84 PHE A CA 1
ATOM 617 C C . PHE A 1 84 ? 27.812 -9.168 -25.006 1.00 88.75 84 PHE A C 1
ATOM 619 O O . PHE A 1 84 ? 26.983 -9.181 -24.100 1.00 88.75 84 PHE A O 1
ATOM 626 N N . ALA A 1 85 ? 28.923 -9.909 -24.970 1.00 90.56 85 ALA A N 1
ATOM 627 C CA . ALA A 1 85 ? 29.261 -10.757 -23.829 1.00 90.56 85 ALA A CA 1
ATOM 628 C C . ALA A 1 85 ? 29.491 -9.929 -22.552 1.00 90.56 85 ALA A C 1
ATOM 630 O O . ALA A 1 85 ? 28.967 -10.272 -21.494 1.00 90.56 85 ALA A O 1
ATOM 631 N N . VAL A 1 86 ? 30.210 -8.805 -22.658 1.00 93.06 86 VAL A N 1
ATOM 632 C CA . VAL A 1 86 ? 30.413 -7.863 -21.545 1.00 93.06 86 VAL A CA 1
ATOM 633 C C . VAL A 1 86 ? 29.091 -7.223 -21.124 1.00 93.06 86 VAL A C 1
ATOM 635 O O . VAL A 1 86 ? 28.787 -7.196 -19.935 1.00 93.06 86 VAL A O 1
ATOM 638 N N . GLY A 1 87 ? 28.273 -6.769 -22.077 1.00 93.38 87 GLY A N 1
ATOM 639 C CA . GLY A 1 87 ? 26.952 -6.208 -21.787 1.00 93.38 87 GLY A CA 1
ATOM 640 C C . GLY A 1 87 ? 26.038 -7.200 -21.063 1.00 93.38 87 GLY A C 1
ATOM 641 O O . GLY A 1 87 ? 25.423 -6.854 -20.057 1.00 93.38 87 GLY A O 1
ATOM 642 N N . GLY A 1 88 ? 26.013 -8.457 -21.514 1.00 95.00 88 GLY A N 1
ATOM 643 C CA . GLY A 1 88 ? 25.274 -9.532 -20.854 1.00 95.00 88 GLY A CA 1
ATOM 644 C C . GLY A 1 88 ? 25.765 -9.795 -19.429 1.00 95.00 88 GLY A C 1
ATOM 645 O O . GLY A 1 88 ? 24.953 -9.888 -18.512 1.00 95.00 88 GLY A O 1
ATOM 646 N N . LEU A 1 89 ? 27.085 -9.840 -19.218 1.00 95.38 89 LEU A N 1
ATOM 647 C CA . LEU A 1 89 ? 27.680 -10.012 -17.888 1.00 95.38 89 LEU A CA 1
ATOM 648 C C . LEU A 1 89 ? 27.319 -8.877 -16.925 1.00 95.38 89 LEU A C 1
ATOM 650 O O . LEU A 1 89 ? 27.027 -9.145 -15.763 1.00 95.38 89 LEU A O 1
ATOM 654 N N . VAL A 1 90 ? 27.298 -7.629 -17.398 1.00 96.19 90 VAL A N 1
ATOM 655 C CA . VAL A 1 90 ? 26.888 -6.474 -16.583 1.00 96.19 90 VAL A CA 1
ATOM 656 C C . VAL A 1 90 ? 25.424 -6.598 -16.166 1.00 96.19 90 VAL A C 1
ATOM 658 O O . VAL A 1 90 ? 25.113 -6.417 -14.992 1.00 96.19 90 VAL A O 1
ATOM 661 N N . ILE A 1 91 ? 24.531 -6.957 -17.092 1.00 95.69 91 ILE A N 1
ATOM 662 C CA . ILE A 1 91 ? 23.101 -7.133 -16.793 1.00 95.69 91 ILE A CA 1
ATOM 663 C C . ILE A 1 91 ? 22.895 -8.254 -15.771 1.00 95.69 91 ILE A C 1
ATOM 665 O O . ILE A 1 91 ? 22.191 -8.064 -14.783 1.00 95.69 91 ILE A O 1
ATOM 669 N N . VAL A 1 92 ? 23.542 -9.405 -15.968 1.00 96.38 92 VAL A N 1
ATOM 670 C CA . VAL A 1 92 ? 23.479 -10.522 -15.015 1.00 96.38 92 VAL A CA 1
ATOM 671 C C . VAL A 1 92 ? 24.033 -10.100 -13.655 1.00 96.38 92 VAL A C 1
ATOM 673 O O . VAL A 1 92 ? 23.412 -10.384 -12.636 1.00 96.38 92 VAL A O 1
ATOM 676 N N . GLY A 1 93 ? 25.146 -9.366 -13.628 1.00 96.19 93 GLY A N 1
ATOM 677 C CA . GLY A 1 93 ? 25.711 -8.803 -12.405 1.00 96.19 93 GLY A CA 1
ATOM 678 C C . GLY A 1 93 ? 24.733 -7.888 -11.668 1.00 96.19 93 GLY A C 1
ATOM 679 O O . GLY A 1 93 ? 24.586 -8.024 -10.460 1.00 96.19 93 GLY A O 1
ATOM 680 N N . LEU A 1 94 ? 24.013 -7.015 -12.381 1.00 94.44 94 LEU A N 1
ATOM 681 C CA . LEU A 1 94 ? 22.991 -6.137 -11.799 1.00 94.44 94 LEU A CA 1
ATOM 682 C C . LEU A 1 94 ? 21.782 -6.913 -11.263 1.00 94.44 94 LEU A C 1
ATOM 684 O O . LEU A 1 94 ? 21.288 -6.591 -10.187 1.00 94.44 94 LEU A O 1
ATOM 688 N N . ILE A 1 95 ? 21.324 -7.948 -11.973 1.00 93.25 95 ILE A N 1
ATOM 689 C CA . ILE A 1 95 ? 20.222 -8.805 -11.512 1.00 93.25 95 ILE A CA 1
ATOM 690 C C . ILE A 1 95 ? 20.633 -9.556 -10.247 1.00 93.25 95 ILE A C 1
ATOM 692 O O . ILE A 1 95 ? 19.905 -9.539 -9.259 1.00 93.25 95 ILE A O 1
ATOM 696 N N . LEU A 1 96 ? 21.813 -10.183 -10.253 1.00 94.12 96 LEU A N 1
ATOM 697 C CA . LEU A 1 96 ? 22.340 -10.879 -9.080 1.00 94.12 96 LEU A CA 1
ATOM 698 C C . LEU A 1 96 ? 22.495 -9.903 -7.914 1.00 94.12 96 LEU A C 1
ATOM 700 O O . LEU A 1 96 ? 22.037 -10.185 -6.814 1.00 94.12 96 LEU A O 1
ATOM 704 N N . LEU A 1 97 ? 23.058 -8.724 -8.164 1.00 92.50 97 LEU A N 1
ATOM 705 C CA . LEU A 1 97 ? 23.186 -7.678 -7.162 1.00 92.50 97 LEU A CA 1
ATOM 706 C C . LEU A 1 97 ? 21.822 -7.254 -6.606 1.00 92.50 97 LEU A C 1
ATOM 708 O O . LEU A 1 97 ? 21.708 -7.108 -5.401 1.00 92.50 97 LEU A O 1
ATOM 712 N N . SER A 1 98 ? 20.779 -7.141 -7.432 1.00 88.50 98 SER A N 1
ATOM 713 C CA . SER A 1 98 ? 19.418 -6.832 -6.977 1.00 88.50 98 SER A CA 1
ATOM 714 C C . SER A 1 98 ? 18.772 -7.956 -6.161 1.00 88.50 98 SER A C 1
ATOM 716 O O . SER A 1 98 ? 18.011 -7.667 -5.243 1.00 88.50 98 SER A O 1
ATOM 718 N N . VAL A 1 99 ? 19.024 -9.223 -6.501 1.00 90.00 99 VAL A N 1
ATOM 719 C CA . VAL A 1 99 ? 18.448 -10.388 -5.803 1.00 90.00 99 VAL A CA 1
ATOM 720 C C . VAL A 1 99 ? 19.155 -10.642 -4.471 1.00 90.00 99 VAL A C 1
ATOM 722 O O . VAL A 1 99 ? 18.510 -11.009 -3.491 1.00 90.00 99 VAL A O 1
ATOM 725 N N . PHE A 1 100 ? 20.474 -10.448 -4.438 1.00 88.44 100 PHE A N 1
ATOM 726 C CA . PHE A 1 100 ? 21.320 -10.707 -3.273 1.00 88.44 100 PHE A CA 1
ATOM 727 C C . PHE A 1 100 ? 21.607 -9.458 -2.430 1.00 88.44 100 PHE A C 1
ATOM 729 O O . PHE A 1 100 ? 22.286 -9.573 -1.408 1.00 88.44 100 PHE A O 1
ATOM 736 N N . TRP A 1 101 ? 21.098 -8.278 -2.809 1.00 84.88 101 TRP A N 1
ATOM 737 C CA . TRP A 1 101 ? 21.156 -7.105 -1.939 1.00 84.88 101 TRP A CA 1
ATOM 738 C C . TRP A 1 101 ? 20.386 -7.418 -0.650 1.00 84.88 101 TRP A C 1
ATOM 740 O O . TRP A 1 101 ? 19.249 -7.896 -0.735 1.00 84.88 101 TRP A O 1
ATOM 750 N N . PRO A 1 102 ? 20.965 -7.179 0.541 1.00 78.75 102 PRO A N 1
ATOM 751 C CA . PRO A 1 102 ? 20.257 -7.419 1.789 1.00 78.75 102 PRO A CA 1
ATOM 752 C C . PRO A 1 102 ? 18.956 -6.621 1.774 1.00 78.75 102 PRO A C 1
ATOM 754 O O . PRO A 1 102 ? 18.969 -5.399 1.598 1.00 78.75 102 PRO A O 1
ATOM 757 N N . LYS A 1 103 ? 17.826 -7.321 1.930 1.00 73.25 103 LYS A N 1
ATOM 758 C CA . LYS A 1 103 ? 16.536 -6.660 2.123 1.00 73.25 103 LYS A CA 1
ATOM 759 C C . LYS A 1 103 ? 16.675 -5.709 3.317 1.00 73.25 103 LYS A C 1
ATOM 761 O O . LYS A 1 103 ? 17.379 -6.063 4.271 1.00 73.25 103 LYS A O 1
ATOM 766 N N . PRO A 1 104 ? 16.060 -4.515 3.269 1.00 72.88 104 PRO A N 1
ATOM 767 C CA . PRO A 1 104 ? 16.048 -3.635 4.427 1.00 72.88 104 PRO A CA 1
ATOM 768 C C . PRO A 1 104 ? 15.581 -4.431 5.656 1.00 72.88 104 PRO A C 1
ATOM 770 O O . PRO A 1 104 ? 14.725 -5.310 5.505 1.00 72.88 104 PRO A O 1
ATOM 773 N N . PRO A 1 105 ? 16.179 -4.190 6.836 1.00 74.50 105 PRO A N 1
ATOM 774 C CA . PRO A 1 105 ? 15.799 -4.898 8.048 1.00 74.50 105 PRO A CA 1
ATOM 775 C C . PRO A 1 105 ? 14.292 -4.744 8.257 1.00 74.50 105 PRO A C 1
ATOM 777 O O . PRO A 1 105 ? 13.766 -3.638 8.133 1.00 74.50 105 PRO A O 1
ATOM 780 N N . ASP A 1 106 ? 13.610 -5.861 8.515 1.00 82.31 106 ASP A N 1
ATOM 781 C CA . ASP A 1 106 ? 12.174 -5.866 8.785 1.00 82.31 106 ASP A CA 1
ATOM 782 C C . ASP A 1 106 ? 11.882 -4.890 9.939 1.00 82.31 106 ASP A C 1
ATOM 784 O O . ASP A 1 106 ? 12.440 -5.074 11.028 1.00 82.31 106 ASP A O 1
ATOM 788 N N . PRO A 1 107 ? 11.052 -3.850 9.732 1.00 83.75 107 PRO A N 1
ATOM 789 C CA . PRO A 1 107 ? 10.785 -2.845 10.759 1.00 83.75 107 PRO A CA 1
ATOM 790 C C . PRO A 1 107 ? 10.131 -3.433 12.021 1.00 83.75 107 PRO A C 1
ATOM 792 O O . PRO A 1 107 ? 10.267 -2.872 13.114 1.00 83.75 107 PRO A O 1
ATOM 795 N N . ALA A 1 108 ? 9.479 -4.595 11.910 1.00 86.56 108 ALA A N 1
ATOM 796 C CA . ALA A 1 108 ? 8.944 -5.294 13.068 1.00 86.56 108 ALA A CA 1
ATOM 797 C C . ALA A 1 108 ? 10.053 -5.883 13.963 1.00 86.56 108 ALA A C 1
ATOM 799 O O . ALA A 1 108 ? 9.830 -6.052 15.159 1.00 86.56 108 ALA A O 1
ATOM 800 N N . MET A 1 109 ? 11.262 -6.139 13.445 1.00 87.69 109 MET A N 1
ATOM 801 C CA . MET A 1 109 ? 12.399 -6.717 14.185 1.00 87.69 109 MET A CA 1
ATOM 802 C C . MET A 1 109 ? 12.035 -7.986 14.986 1.00 87.69 109 MET A C 1
ATOM 804 O O . MET A 1 109 ? 12.525 -8.194 16.094 1.00 87.69 109 MET A O 1
ATOM 808 N N . GLY A 1 110 ? 11.160 -8.833 14.433 1.00 88.50 110 GLY A N 1
ATOM 809 C CA . GLY A 1 110 ? 10.679 -10.060 15.082 1.00 88.50 110 GLY A CA 1
ATOM 810 C C . GLY A 1 110 ? 9.468 -9.886 16.008 1.00 88.50 110 GLY A C 1
ATOM 811 O O . GLY A 1 110 ? 9.027 -10.868 16.600 1.00 88.50 110 GLY A O 1
ATOM 812 N N . ARG A 1 111 ? 8.922 -8.670 16.131 1.00 93.94 111 ARG A N 1
ATOM 813 C CA . ARG A 1 111 ? 7.625 -8.404 16.777 1.00 93.94 111 ARG A CA 1
ATOM 814 C C . ARG A 1 111 ? 6.467 -8.868 15.896 1.00 93.94 111 ARG A C 1
ATOM 816 O O . ARG A 1 111 ? 6.609 -8.945 14.676 1.00 93.94 111 ARG A O 1
ATOM 823 N N . THR A 1 112 ? 5.307 -9.110 16.501 1.00 95.75 112 THR A N 1
ATOM 824 C CA . THR A 1 112 ? 4.070 -9.362 15.759 1.00 95.75 112 THR A CA 1
ATOM 825 C C . THR A 1 112 ? 3.681 -8.108 14.992 1.00 95.75 112 THR A C 1
ATOM 827 O O . THR A 1 112 ? 3.428 -7.056 15.581 1.00 95.75 112 THR A O 1
ATOM 830 N N . LYS A 1 113 ? 3.648 -8.217 13.667 1.00 96.62 113 LYS A N 1
ATOM 831 C CA . LYS A 1 113 ? 3.261 -7.129 12.776 1.00 96.62 113 LYS A CA 1
ATOM 832 C C . LYS A 1 113 ? 1.743 -7.127 12.590 1.00 96.62 113 LYS A C 1
ATOM 834 O O . 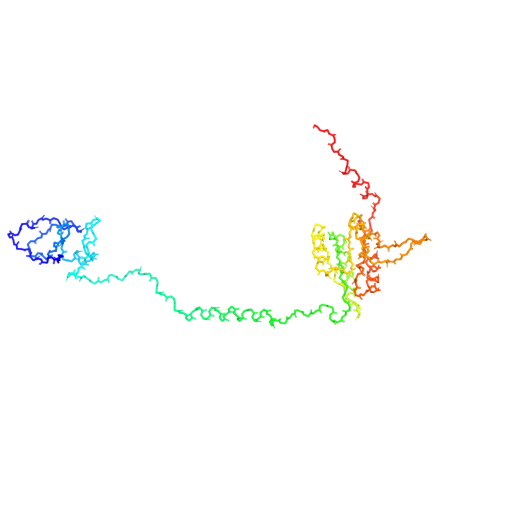LYS A 1 113 ? 1.199 -8.147 12.192 1.00 96.62 113 LYS A O 1
ATOM 839 N N . ILE A 1 114 ? 1.101 -5.985 12.833 1.00 98.06 114 ILE A N 1
ATOM 840 C CA . ILE A 1 114 ? -0.318 -5.741 12.537 1.00 98.06 114 ILE A CA 1
ATOM 841 C C . ILE A 1 114 ? -0.402 -4.661 11.463 1.00 98.06 114 ILE A C 1
ATOM 843 O O . ILE A 1 114 ? 0.086 -3.546 11.656 1.00 98.06 114 ILE A O 1
ATOM 847 N N . VAL A 1 115 ? -0.993 -4.991 10.318 1.00 98.06 115 VAL A N 1
ATOM 848 C CA . VAL A 1 115 ? -1.150 -4.075 9.186 1.00 98.06 115 VAL A CA 1
ATOM 849 C C . VAL A 1 115 ? -2.482 -3.346 9.297 1.00 98.06 115 VAL A C 1
ATOM 851 O O . VAL A 1 115 ? -3.544 -3.967 9.312 1.00 98.06 115 VAL A O 1
ATOM 854 N N . VAL A 1 116 ? -2.421 -2.016 9.331 1.00 98.25 116 VAL A N 1
ATOM 855 C CA . VAL A 1 116 ? -3.590 -1.142 9.452 1.00 98.25 116 VAL A CA 1
ATOM 856 C C . VAL A 1 116 ? -3.703 -0.280 8.203 1.00 98.25 116 VAL A C 1
ATOM 858 O O . VAL A 1 116 ? -2.773 0.451 7.868 1.00 98.25 116 VAL A O 1
ATOM 861 N N . MET A 1 117 ? -4.846 -0.329 7.522 1.00 98.06 117 MET A N 1
ATOM 862 C CA . MET A 1 117 ? -5.103 0.470 6.322 1.00 98.06 117 MET A CA 1
ATOM 863 C C . MET A 1 117 ? -6.337 1.357 6.478 1.00 98.06 117 MET A C 1
ATOM 865 O O . MET A 1 117 ? -7.453 0.867 6.629 1.00 98.06 117 MET A O 1
ATOM 869 N N . ASP A 1 118 ? -6.163 2.672 6.365 1.00 96.38 118 ASP A N 1
ATOM 870 C CA . ASP A 1 118 ? -7.280 3.613 6.477 1.00 96.38 118 ASP A CA 1
ATOM 871 C C . ASP A 1 118 ? -7.111 4.834 5.566 1.00 96.38 118 ASP A C 1
ATOM 873 O O . ASP A 1 118 ? -6.100 5.002 4.876 1.00 96.38 118 ASP A O 1
ATOM 877 N N . VAL A 1 119 ? -8.135 5.682 5.520 1.00 93.69 119 VAL A N 1
ATOM 878 C CA . VAL A 1 119 ? -8.142 6.887 4.702 1.00 93.69 119 VAL A CA 1
ATOM 879 C C . VAL A 1 119 ? -7.253 7.961 5.327 1.00 93.69 119 VAL A C 1
ATOM 881 O O . VAL A 1 119 ? -7.356 8.282 6.507 1.00 93.69 119 VAL A O 1
ATOM 884 N N . SER A 1 120 ? -6.404 8.566 4.502 1.00 92.06 120 SER A N 1
ATOM 885 C CA . SER A 1 120 ? -5.582 9.715 4.859 1.00 92.06 120 SER A CA 1
ATOM 886 C C . SER A 1 120 ? -6.363 11.017 4.697 1.00 92.06 120 SER A C 1
ATOM 888 O O . SER A 1 120 ? -6.835 11.347 3.608 1.00 92.06 120 SER A O 1
ATOM 890 N N . PHE A 1 121 ? -6.443 11.775 5.783 1.00 88.38 121 PHE A N 1
ATOM 891 C CA . PHE A 1 121 ? -6.763 13.199 5.810 1.00 88.38 121 PHE A CA 1
ATOM 892 C C . PHE A 1 121 ? -5.869 13.876 6.856 1.00 88.38 121 PHE A C 1
ATOM 894 O O . PHE A 1 121 ? -5.227 13.183 7.648 1.00 88.38 121 PHE A O 1
ATOM 901 N N . LEU A 1 122 ? -5.770 15.207 6.825 1.00 90.06 122 LEU A N 1
ATOM 902 C CA . LEU A 1 122 ? -4.752 15.943 7.582 1.00 90.06 122 LEU A CA 1
ATOM 903 C C . LEU A 1 122 ? -4.815 15.636 9.083 1.00 90.06 122 LEU A C 1
ATOM 905 O O . LEU A 1 122 ? -3.829 15.191 9.661 1.00 90.06 122 LEU A O 1
ATOM 909 N N . GLU A 1 123 ? -5.995 15.782 9.677 1.00 89.75 123 GLU A N 1
ATOM 910 C CA . GLU A 1 123 ? -6.224 15.569 11.104 1.00 89.75 123 GLU A CA 1
ATOM 911 C C . GLU A 1 123 ? -5.942 14.117 11.514 1.00 89.75 123 GLU A C 1
ATOM 913 O O . GLU A 1 123 ? -5.414 13.864 12.594 1.00 89.75 123 GLU A O 1
ATOM 918 N N . MET A 1 124 ? -6.243 13.152 10.637 1.00 90.56 124 MET A N 1
ATOM 919 C CA . MET A 1 124 ? -5.918 11.744 10.867 1.00 90.56 124 MET A CA 1
ATOM 920 C C . MET A 1 124 ? -4.411 11.509 10.877 1.00 90.56 124 MET A C 1
ATOM 922 O O . MET A 1 124 ? -3.896 10.803 11.740 1.00 90.56 124 MET A O 1
ATOM 926 N N . HIS A 1 125 ? -3.698 12.090 9.911 1.00 93.31 125 HIS A N 1
ATOM 927 C CA . HIS A 1 125 ? -2.257 11.917 9.788 1.00 93.31 125 HIS A CA 1
ATOM 928 C C . HIS A 1 125 ? -1.516 12.544 10.973 1.00 93.31 125 HIS A C 1
ATOM 930 O O . HIS A 1 125 ? -0.603 11.917 11.509 1.00 93.31 125 HIS A O 1
ATOM 936 N N . GLU A 1 126 ? -1.940 13.733 11.405 1.00 94.69 126 GLU A N 1
ATOM 937 C CA . GLU A 1 126 ? -1.378 14.439 12.561 1.00 94.69 126 GLU A CA 1
ATOM 938 C C . GLU A 1 126 ? -1.654 13.724 13.890 1.00 94.69 126 GLU A C 1
ATOM 940 O O . GLU A 1 126 ? -0.821 13.794 14.789 1.00 94.69 126 GLU A O 1
ATOM 945 N N . ALA A 1 127 ? -2.783 13.019 14.019 1.00 94.25 127 ALA A N 1
ATOM 946 C CA . ALA A 1 127 ? -3.125 12.284 15.235 1.00 94.25 127 ALA A CA 1
ATOM 947 C C . ALA A 1 127 ? -2.500 10.878 15.285 1.00 94.25 127 ALA A C 1
ATOM 949 O O . ALA A 1 127 ? -1.833 10.529 16.258 1.00 94.25 127 ALA A O 1
ATOM 950 N N . LEU A 1 128 ? -2.698 10.061 14.244 1.00 95.75 128 LEU A N 1
ATOM 951 C CA . LEU A 1 128 ? -2.331 8.643 14.281 1.00 95.75 128 LEU A CA 1
ATOM 952 C C . LEU A 1 128 ? -0.849 8.383 14.045 1.00 95.75 128 LEU A C 1
ATOM 954 O O . LEU A 1 128 ? -0.301 7.481 14.669 1.00 95.75 128 LEU A O 1
ATOM 958 N N . THR A 1 129 ? -0.196 9.130 13.153 1.00 96.88 129 THR A N 1
ATOM 959 C CA . THR A 1 129 ? 1.214 8.873 12.817 1.00 96.88 129 THR A CA 1
ATOM 960 C C . THR A 1 129 ? 2.123 8.985 14.044 1.00 96.88 129 THR A C 1
ATOM 962 O O . THR A 1 129 ? 2.785 7.995 14.355 1.00 96.88 129 THR A O 1
ATOM 965 N N . PRO A 1 130 ? 2.130 10.104 14.800 1.00 97.69 130 PRO A N 1
ATOM 966 C CA . PRO A 1 130 ? 2.977 10.197 15.987 1.00 97.69 130 PRO A CA 1
ATOM 967 C C . PRO A 1 130 ? 2.567 9.203 17.082 1.00 97.69 130 PRO A C 1
ATOM 969 O O . PRO A 1 130 ? 3.440 8.630 17.728 1.00 97.69 130 PRO A O 1
ATOM 972 N N . ALA A 1 131 ? 1.267 8.941 17.263 1.00 97.50 131 ALA A N 1
ATOM 973 C CA . ALA A 1 131 ? 0.789 7.970 18.247 1.00 97.50 131 ALA A CA 1
ATOM 974 C C . ALA A 1 131 ? 1.274 6.544 17.930 1.00 97.50 131 ALA A C 1
ATOM 976 O O . ALA A 1 131 ? 1.749 5.830 18.812 1.00 97.50 131 ALA A O 1
ATOM 977 N N . VAL A 1 132 ? 1.205 6.131 16.660 1.00 97.69 132 VAL A N 1
ATOM 978 C CA . VAL A 1 132 ? 1.708 4.829 16.202 1.00 97.69 132 VAL A CA 1
ATOM 979 C C . VAL A 1 132 ? 3.231 4.761 16.277 1.00 97.69 132 VAL A C 1
ATOM 981 O O . VAL A 1 132 ? 3.773 3.722 16.645 1.00 97.69 132 VAL A O 1
ATOM 984 N N . GLU A 1 133 ? 3.944 5.842 15.961 1.00 96.88 133 GLU A N 1
ATOM 985 C CA . GLU A 1 133 ? 5.399 5.901 16.129 1.00 96.88 133 GLU A CA 1
ATOM 986 C C . GLU A 1 133 ? 5.809 5.731 17.598 1.00 96.88 133 GLU A C 1
ATOM 988 O O . GLU A 1 133 ? 6.710 4.943 17.893 1.00 96.88 133 GLU A O 1
ATOM 993 N N . GLU A 1 134 ? 5.117 6.396 18.526 1.00 97.62 134 GLU A N 1
ATOM 994 C CA . GLU A 1 134 ? 5.341 6.253 19.967 1.00 97.62 134 GLU A CA 1
ATOM 995 C C . GLU A 1 134 ? 5.002 4.839 20.462 1.00 97.62 134 GLU A C 1
ATOM 997 O O . GLU A 1 134 ? 5.799 4.217 21.177 1.00 97.62 134 GLU A O 1
ATOM 1002 N N . PHE A 1 135 ? 3.871 4.281 20.022 1.00 97.31 135 PHE A N 1
ATOM 1003 C CA . PHE A 1 135 ? 3.508 2.891 20.298 1.00 97.31 135 PHE A CA 1
ATOM 1004 C C . PHE A 1 135 ? 4.597 1.933 19.801 1.00 97.31 135 PHE A C 1
ATOM 1006 O O . PHE A 1 135 ? 5.068 1.070 20.538 1.00 97.31 135 PHE A O 1
ATOM 1013 N N . ASN A 1 136 ? 5.067 2.113 18.568 1.00 97.00 136 ASN A N 1
ATOM 1014 C CA . ASN A 1 136 ? 6.096 1.271 17.969 1.00 97.00 136 ASN A CA 1
ATOM 1015 C C . ASN A 1 136 ? 7.473 1.446 18.622 1.00 97.00 136 ASN A C 1
ATOM 1017 O O . ASN A 1 136 ? 8.285 0.522 18.562 1.00 97.00 136 ASN A O 1
ATOM 1021 N N . ALA A 1 137 ? 7.768 2.595 19.227 1.00 95.19 137 ALA A N 1
ATOM 1022 C CA . ALA A 1 137 ? 9.009 2.814 19.965 1.00 95.19 137 ALA A CA 1
ATOM 1023 C C . ALA A 1 137 ? 8.999 2.140 21.347 1.00 95.19 137 ALA A C 1
ATOM 1025 O O . ALA A 1 137 ? 10.053 1.751 21.852 1.00 95.19 137 ALA A O 1
ATOM 1026 N N . THR A 1 138 ? 7.821 1.998 21.956 1.00 94.94 138 THR A N 1
ATOM 1027 C CA . THR A 1 138 ? 7.653 1.491 23.327 1.00 94.94 138 THR A CA 1
ATOM 1028 C C . THR A 1 138 ? 7.232 0.023 23.386 1.00 94.94 138 THR A C 1
ATOM 1030 O O . THR A 1 138 ? 7.583 -0.681 24.335 1.00 94.94 138 THR A O 1
ATOM 1033 N N . SER A 1 139 ? 6.523 -0.468 22.370 1.00 93.88 139 SER A N 1
ATOM 1034 C CA . SER A 1 139 ? 6.020 -1.837 22.321 1.00 93.88 139 SER A CA 1
ATOM 1035 C C . SER A 1 139 ? 7.128 -2.850 22.029 1.00 93.88 139 SER A C 1
ATOM 1037 O O . SER A 1 139 ? 7.796 -2.817 20.989 1.00 93.88 139 SER A O 1
ATOM 1039 N N . ALA A 1 140 ? 7.290 -3.798 22.953 1.00 92.50 140 ALA A N 1
ATOM 1040 C CA . ALA A 1 140 ? 8.254 -4.890 22.845 1.00 92.50 140 ALA A CA 1
ATOM 1041 C C . ALA A 1 140 ? 7.745 -6.071 22.003 1.00 92.50 140 ALA A C 1
ATOM 1043 O O . ALA A 1 140 ? 8.548 -6.885 21.553 1.00 92.50 140 ALA A O 1
ATOM 1044 N N . THR A 1 141 ? 6.431 -6.184 21.807 1.00 94.12 141 THR A N 1
ATOM 1045 C CA . THR A 1 141 ? 5.783 -7.374 21.230 1.00 94.12 141 THR A CA 1
ATOM 1046 C C . THR A 1 141 ? 5.089 -7.097 19.911 1.00 94.12 141 THR A C 1
ATOM 1048 O O . THR A 1 141 ? 5.021 -7.995 19.079 1.00 94.12 141 THR A O 1
ATOM 1051 N N . THR A 1 142 ? 4.611 -5.871 19.705 1.00 96.88 142 THR A N 1
ATOM 1052 C CA . THR A 1 142 ? 3.723 -5.529 18.593 1.00 96.88 142 THR A CA 1
ATOM 1053 C C . THR A 1 142 ? 4.321 -4.393 17.777 1.00 96.88 142 THR A C 1
ATOM 1055 O O . THR A 1 142 ? 4.902 -3.457 18.323 1.00 96.88 142 THR A O 1
ATOM 1058 N N . TYR A 1 143 ? 4.184 -4.480 16.460 1.00 97.69 143 TYR A N 1
ATOM 1059 C CA . TYR A 1 143 ? 4.538 -3.423 15.526 1.00 97.69 143 TYR A CA 1
ATOM 1060 C C . TYR A 1 143 ? 3.342 -3.120 14.626 1.00 97.69 143 TYR A C 1
ATOM 1062 O O . TYR A 1 143 ? 2.861 -3.998 13.913 1.00 97.69 143 TYR A O 1
ATOM 1070 N N . ILE A 1 144 ? 2.873 -1.878 14.651 1.00 98.12 144 ILE A N 1
ATOM 1071 C CA . ILE A 1 144 ? 1.774 -1.400 13.817 1.00 98.12 144 ILE A CA 1
ATOM 1072 C C . ILE A 1 144 ? 2.363 -0.838 12.520 1.00 98.12 144 ILE A C 1
ATOM 1074 O O . ILE A 1 144 ? 3.095 0.153 12.536 1.00 98.12 144 ILE A O 1
ATOM 1078 N N . ASP A 1 145 ? 2.021 -1.458 11.394 1.00 97.44 145 ASP A N 1
ATOM 1079 C CA . ASP A 1 145 ? 2.290 -0.944 10.051 1.00 97.44 145 ASP A CA 1
ATOM 1080 C C . ASP A 1 145 ? 1.078 -0.132 9.585 1.00 97.44 145 ASP A C 1
ATOM 1082 O O . ASP A 1 145 ? 0.128 -0.671 9.012 1.00 97.44 145 ASP A O 1
ATOM 1086 N N . LEU A 1 146 ? 1.094 1.164 9.911 1.00 97.75 146 LEU A N 1
ATOM 1087 C CA . LEU A 1 146 ? 0.032 2.104 9.572 1.00 97.75 146 LEU A CA 1
ATOM 1088 C C . LEU A 1 146 ? 0.193 2.615 8.136 1.00 97.75 146 LEU A C 1
ATOM 1090 O O . LEU A 1 146 ? 1.180 3.262 7.788 1.00 97.75 146 LEU A O 1
ATOM 1094 N N . GLN A 1 147 ? -0.837 2.405 7.324 1.00 96.69 147 GLN A N 1
ATOM 1095 C CA . GLN A 1 147 ? -0.884 2.821 5.929 1.00 96.69 147 GLN A CA 1
ATOM 1096 C C . GLN A 1 147 ? -2.109 3.701 5.684 1.00 96.69 147 GLN A C 1
ATOM 1098 O O . GLN A 1 147 ? -3.212 3.221 5.419 1.00 96.69 147 GLN A O 1
ATOM 1103 N N . LEU A 1 148 ? -1.896 5.014 5.744 1.00 96.12 148 LEU A N 1
ATOM 1104 C CA . LEU A 1 148 ? -2.917 6.005 5.422 1.00 96.12 148 LEU A CA 1
ATOM 1105 C C . LEU A 1 148 ? -2.882 6.324 3.923 1.00 96.12 148 LEU A C 1
ATOM 1107 O O . LEU A 1 148 ? -1.853 6.736 3.388 1.00 96.12 148 LEU A O 1
ATOM 1111 N N . LEU A 1 149 ? -4.010 6.146 3.238 1.00 95.25 149 LEU A N 1
ATOM 1112 C CA . LEU A 1 149 ? -4.122 6.279 1.782 1.00 95.25 149 LEU A CA 1
ATOM 1113 C C . LEU A 1 149 ? -5.273 7.215 1.400 1.00 95.25 149 LEU A C 1
ATOM 1115 O O . LEU A 1 149 ? -6.293 7.233 2.081 1.00 95.25 149 LEU A O 1
ATOM 1119 N N . PRO A 1 150 ? -5.197 7.963 0.289 1.00 93.25 150 PRO A N 1
ATOM 1120 C CA . PRO A 1 150 ? -6.381 8.627 -0.259 1.00 93.25 150 PRO A CA 1
ATOM 1121 C C . PRO A 1 150 ? -7.511 7.613 -0.503 1.00 93.25 150 PRO A C 1
ATOM 1123 O O . PRO A 1 150 ? -7.227 6.472 -0.866 1.00 93.25 150 PRO A O 1
ATOM 1126 N N . SER A 1 151 ? -8.777 8.019 -0.362 1.00 87.19 151 SER A N 1
ATOM 1127 C CA . SER A 1 151 ? -9.944 7.112 -0.400 1.00 87.19 151 SER A CA 1
ATOM 1128 C C . SER A 1 151 ? -9.957 6.148 -1.594 1.00 87.19 151 SER A C 1
ATOM 1130 O O . SER A 1 151 ? -10.078 4.938 -1.419 1.00 87.19 151 SER A O 1
ATOM 1132 N N . VAL A 1 152 ? -9.743 6.663 -2.807 1.00 87.94 152 VAL A N 1
ATOM 1133 C CA . VAL A 1 152 ? -9.694 5.846 -4.034 1.00 87.94 152 VAL A CA 1
ATOM 1134 C C . VAL A 1 152 ? -8.521 4.859 -4.008 1.00 87.94 152 VAL A C 1
ATOM 1136 O O . VAL A 1 152 ? -8.664 3.704 -4.408 1.00 87.94 152 VAL A O 1
ATOM 1139 N N . GLY A 1 153 ? -7.361 5.297 -3.512 1.00 91.56 153 GLY A N 1
ATOM 1140 C CA . GLY A 1 153 ? -6.171 4.454 -3.399 1.00 91.56 153 GLY A CA 1
ATOM 1141 C C . GLY A 1 153 ? -6.338 3.341 -2.363 1.00 91.56 153 GLY A C 1
ATOM 1142 O O . GLY A 1 153 ? -5.871 2.226 -2.592 1.00 91.56 153 GLY A O 1
ATOM 1143 N N . LEU A 1 154 ? -7.045 3.620 -1.262 1.00 94.12 154 LEU A N 1
ATOM 1144 C CA . LEU A 1 154 ? -7.384 2.628 -0.244 1.00 94.12 154 LEU A CA 1
ATOM 1145 C C . LEU A 1 154 ? -8.235 1.505 -0.843 1.00 94.12 154 LEU A C 1
ATOM 1147 O O . LEU A 1 154 ? -7.844 0.343 -0.766 1.00 94.12 154 LEU A O 1
ATOM 1151 N N . GLN A 1 155 ? -9.353 1.849 -1.489 1.00 91.31 155 GLN A N 1
ATOM 1152 C CA . GLN A 1 155 ? -10.283 0.867 -2.057 1.00 91.31 155 GLN A CA 1
ATOM 1153 C C . GLN A 1 155 ? -9.602 -0.033 -3.097 1.00 91.31 155 GLN A C 1
ATOM 1155 O O . GLN A 1 155 ? -9.712 -1.256 -3.034 1.00 91.31 155 GLN A O 1
ATOM 1160 N N . GLN A 1 156 ? -8.841 0.557 -4.025 1.00 93.44 156 GLN A N 1
ATOM 1161 C CA . GLN A 1 156 ? -8.111 -0.205 -5.043 1.00 93.44 156 GLN A CA 1
ATOM 1162 C C . GLN A 1 156 ? -7.109 -1.178 -4.418 1.00 93.44 156 GLN A C 1
ATOM 1164 O O . GLN A 1 156 ? -7.024 -2.334 -4.833 1.00 93.44 156 GLN A O 1
ATOM 1169 N N . LYS A 1 157 ? -6.361 -0.725 -3.407 1.00 95.88 157 LYS A N 1
ATOM 1170 C CA . LYS A 1 157 ? -5.358 -1.556 -2.746 1.00 95.88 157 LYS A CA 1
ATOM 1171 C C . LYS A 1 157 ? -5.998 -2.679 -1.929 1.00 95.88 157 LYS A C 1
ATOM 1173 O O . LYS A 1 157 ? -5.521 -3.806 -2.017 1.00 95.88 157 LYS A O 1
ATOM 1178 N N . LEU A 1 158 ? -7.083 -2.403 -1.200 1.00 95.38 158 LEU A N 1
ATOM 1179 C CA . LEU A 1 158 ? -7.818 -3.415 -0.434 1.00 95.38 158 LEU A CA 1
ATOM 1180 C C . LEU A 1 158 ? -8.330 -4.541 -1.333 1.00 95.38 158 LEU A C 1
ATOM 1182 O O . LEU A 1 158 ? -8.089 -5.706 -1.036 1.00 95.38 158 LEU A O 1
ATOM 1186 N N . VAL A 1 159 ? -8.958 -4.209 -2.465 1.00 93.19 159 VAL A N 1
ATOM 1187 C CA . VAL A 1 159 ? -9.461 -5.216 -3.415 1.00 93.19 159 VAL A CA 1
ATOM 1188 C C . VAL A 1 159 ? -8.332 -6.113 -3.928 1.00 93.19 159 VAL A C 1
ATOM 1190 O O . VAL A 1 159 ? -8.490 -7.331 -3.974 1.00 93.19 159 VAL A O 1
ATOM 1193 N N . VAL A 1 160 ? -7.185 -5.529 -4.290 1.00 96.38 160 VAL A N 1
ATOM 1194 C CA . VAL A 1 160 ? -6.023 -6.286 -4.785 1.00 96.38 160 VAL A CA 1
ATOM 1195 C C . VAL A 1 160 ? -5.455 -7.209 -3.708 1.00 96.38 160 VAL A C 1
ATOM 1197 O O . VAL A 1 160 ? -5.198 -8.377 -3.989 1.00 96.38 160 VAL A O 1
ATOM 1200 N N . LEU A 1 161 ? -5.274 -6.703 -2.487 1.00 96.75 161 LEU A N 1
ATOM 1201 C CA . LEU A 1 161 ? -4.709 -7.471 -1.379 1.00 96.75 161 LEU A CA 1
ATOM 1202 C C . LEU A 1 161 ? -5.630 -8.614 -0.945 1.00 96.75 161 LEU A C 1
ATOM 1204 O O . LEU A 1 161 ? -5.176 -9.748 -0.827 1.00 96.75 161 LEU A O 1
ATOM 1208 N N . ILE A 1 162 ? -6.932 -8.353 -0.802 1.00 94.56 162 ILE A N 1
ATOM 1209 C CA . ILE A 1 162 ? -7.922 -9.386 -0.467 1.00 94.56 162 ILE A CA 1
ATOM 1210 C C . ILE A 1 162 ? -7.952 -10.470 -1.552 1.00 94.56 162 ILE A C 1
ATOM 1212 O O . ILE A 1 162 ? -7.926 -11.656 -1.234 1.00 94.56 162 ILE A O 1
ATOM 1216 N N . ALA A 1 163 ? -7.943 -10.089 -2.834 1.00 94.06 163 ALA A N 1
ATOM 1217 C CA . ALA A 1 163 ? -7.927 -11.053 -3.936 1.00 94.06 163 ALA A CA 1
ATOM 1218 C C . ALA A 1 163 ? -6.645 -11.907 -3.977 1.00 94.06 163 ALA A C 1
ATOM 1220 O O . ALA A 1 163 ? -6.687 -13.047 -4.439 1.00 94.06 163 ALA A O 1
ATOM 1221 N N . ALA A 1 164 ? -5.520 -11.368 -3.500 1.00 95.88 164 ALA A N 1
ATOM 1222 C CA . ALA A 1 164 ? -4.255 -12.086 -3.379 1.00 95.88 164 ALA A CA 1
ATOM 1223 C C . ALA A 1 164 ? -4.175 -12.990 -2.132 1.00 95.88 164 ALA A C 1
ATOM 1225 O O . ALA A 1 164 ? -3.255 -13.797 -2.043 1.00 95.88 164 ALA A O 1
ATOM 1226 N N . GLY A 1 165 ? -5.130 -12.885 -1.199 1.00 93.50 165 GLY A N 1
ATOM 1227 C CA . GLY A 1 165 ? -5.067 -13.556 0.103 1.00 93.50 165 GLY A CA 1
ATOM 1228 C C . GLY A 1 165 ? -4.182 -12.842 1.132 1.00 93.50 165 GLY A C 1
ATOM 1229 O O . GLY A 1 165 ? -3.942 -13.395 2.198 1.00 93.50 165 GLY A O 1
ATOM 1230 N N . ASP A 1 166 ? -3.749 -11.615 0.837 1.00 96.00 166 ASP A N 1
ATOM 1231 C CA . ASP A 1 166 ? -2.836 -10.798 1.648 1.00 96.00 166 ASP A CA 1
ATOM 1232 C C . ASP A 1 166 ? -3.570 -9.592 2.276 1.00 96.00 166 ASP A C 1
ATOM 1234 O O . ASP A 1 166 ? -3.050 -8.473 2.318 1.00 96.00 166 ASP A O 1
ATOM 1238 N N . ALA A 1 167 ? -4.827 -9.779 2.692 1.00 96.94 167 ALA A N 1
ATOM 1239 C CA . ALA A 1 167 ? -5.636 -8.714 3.287 1.00 96.94 167 ALA A CA 1
ATOM 1240 C C . ALA A 1 167 ? -4.959 -8.114 4.542 1.00 96.94 167 ALA A C 1
ATOM 1242 O O . ALA A 1 167 ? -4.360 -8.860 5.318 1.00 96.94 167 ALA A O 1
ATOM 1243 N N . PRO A 1 168 ? -5.053 -6.788 4.775 1.00 97.94 168 PRO A N 1
ATOM 1244 C CA . PRO A 1 168 ? -4.555 -6.184 6.011 1.00 97.94 168 PRO A CA 1
ATOM 1245 C C . PRO A 1 168 ? -5.365 -6.660 7.223 1.00 97.94 168 PRO A C 1
ATOM 1247 O O . PRO A 1 168 ? -6.553 -6.958 7.100 1.00 97.94 168 PRO A O 1
ATOM 1250 N N . ASP A 1 169 ? -4.742 -6.672 8.401 1.00 98.31 169 ASP A N 1
ATOM 1251 C CA . ASP A 1 169 ? -5.388 -7.121 9.638 1.00 98.31 169 ASP A CA 1
ATOM 1252 C C . ASP A 1 169 ? -6.557 -6.219 10.033 1.00 98.31 169 ASP A 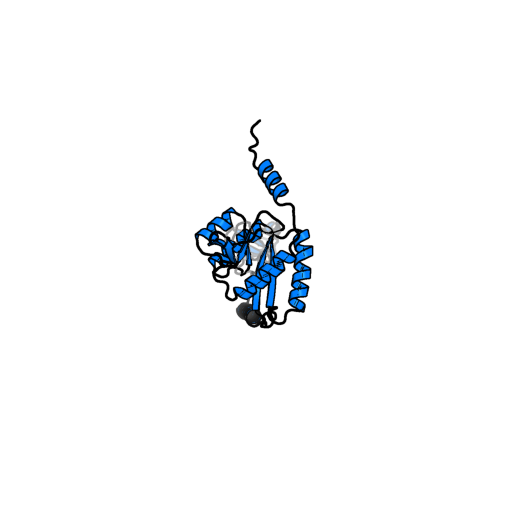C 1
ATOM 1254 O O . ASP A 1 169 ? -7.618 -6.714 10.407 1.00 98.31 169 ASP A O 1
ATOM 1258 N N . ILE A 1 170 ? -6.370 -4.901 9.926 1.00 98.50 170 ILE A N 1
ATOM 1259 C CA . ILE A 1 170 ? -7.374 -3.893 10.272 1.00 98.50 170 ILE A CA 1
ATOM 1260 C C . ILE A 1 170 ? -7.516 -2.930 9.110 1.00 98.50 170 ILE A C 1
ATOM 1262 O O . ILE A 1 170 ? -6.524 -2.424 8.578 1.00 98.50 170 ILE A O 1
ATOM 1266 N N . PHE A 1 171 ? -8.750 -2.632 8.719 1.00 97.94 171 PHE A N 1
ATOM 1267 C CA . PHE A 1 171 ? -8.974 -1.658 7.666 1.00 97.94 171 PHE A CA 1
ATOM 1268 C C . PHE A 1 171 ? -10.311 -0.938 7.776 1.00 97.94 171 PHE A C 1
ATOM 1270 O O . PHE A 1 171 ? -11.270 -1.431 8.369 1.00 97.94 171 PHE A O 1
ATOM 1277 N N . GLY A 1 172 ? -10.355 0.268 7.215 1.00 96.38 172 GLY A N 1
ATOM 1278 C CA . GLY A 1 172 ? -11.562 1.078 7.158 1.00 96.38 172 GLY A CA 1
ATOM 1279 C C . GLY A 1 172 ? -12.333 0.888 5.850 1.00 96.38 172 GLY A C 1
ATOM 1280 O O . GLY A 1 172 ? -11.785 1.127 4.775 1.00 96.38 172 GLY A O 1
ATOM 1281 N N . VAL A 1 173 ? -13.620 0.556 5.933 1.00 95.44 173 VAL A N 1
ATOM 1282 C CA . VAL A 1 173 ? -14.519 0.324 4.786 1.00 95.44 173 VAL A CA 1
ATOM 1283 C C . VAL A 1 173 ? -15.760 1.205 4.841 1.00 95.44 173 VAL A C 1
ATOM 1285 O O . VAL A 1 173 ? -16.237 1.567 5.915 1.00 95.44 173 VAL A O 1
ATOM 1288 N N . GLU A 1 174 ? -16.288 1.565 3.676 1.00 93.06 174 GLU A N 1
ATOM 1289 C CA . GLU A 1 174 ? -17.593 2.228 3.569 1.00 93.06 174 GLU A CA 1
ATOM 1290 C C . GLU A 1 174 ? -18.736 1.246 3.879 1.00 93.06 174 GLU A C 1
ATOM 1292 O O . GLU A 1 174 ? -18.525 0.035 3.951 1.00 93.06 174 GLU A O 1
ATOM 1297 N N . GLU A 1 175 ? -19.940 1.769 4.124 1.00 90.44 175 GLU A N 1
ATOM 1298 C CA . GLU A 1 175 ? -21.082 0.971 4.599 1.00 90.44 175 GLU A CA 1
ATOM 1299 C C . GLU A 1 175 ? -21.478 -0.142 3.610 1.00 90.44 175 GLU A C 1
ATOM 1301 O O . GLU A 1 175 ? -21.721 -1.276 4.009 1.00 90.44 175 GLU A O 1
ATOM 1306 N N . ASP A 1 176 ? -21.464 0.149 2.310 1.00 90.81 176 ASP A N 1
ATOM 1307 C CA . ASP A 1 176 ? -21.786 -0.808 1.247 1.00 90.81 176 ASP A CA 1
ATOM 1308 C C . ASP A 1 176 ? -20.785 -1.977 1.187 1.00 90.81 176 ASP A C 1
ATOM 1310 O O . ASP A 1 176 ? -21.158 -3.145 1.052 1.00 90.81 176 ASP A O 1
ATOM 1314 N N . GLN A 1 177 ? -19.496 -1.671 1.330 1.00 92.88 177 GLN A N 1
ATOM 1315 C CA . GLN A 1 177 ? -18.425 -2.662 1.381 1.00 92.88 177 GLN A CA 1
ATOM 1316 C C . GLN A 1 177 ? -18.470 -3.473 2.675 1.00 92.88 177 GLN A C 1
ATOM 1318 O O . GLN A 1 177 ? -18.206 -4.678 2.654 1.00 92.88 177 GLN A O 1
ATOM 1323 N N . PHE A 1 178 ? -18.817 -2.831 3.792 1.00 95.81 178 PHE A N 1
ATOM 1324 C CA . PHE A 1 178 ? -19.005 -3.498 5.074 1.00 95.81 178 PHE A CA 1
ATOM 1325 C C . PHE A 1 178 ? -20.098 -4.566 4.991 1.00 95.81 178 PHE A C 1
ATOM 1327 O O . PHE A 1 178 ? -19.838 -5.718 5.342 1.00 95.81 178 PHE A O 1
ATOM 1334 N N . GLU A 1 179 ? -21.281 -4.218 4.477 1.00 94.62 179 GLU A N 1
ATOM 1335 C CA . GLU A 1 179 ? -22.398 -5.158 4.323 1.00 94.62 179 GLU A CA 1
ATOM 1336 C C . GLU A 1 179 ? -22.002 -6.374 3.474 1.00 94.62 179 GLU A C 1
ATOM 1338 O O . GLU A 1 179 ? -22.278 -7.521 3.843 1.00 94.62 179 GLU A O 1
ATOM 1343 N N . LEU A 1 180 ? -21.288 -6.142 2.367 1.00 94.19 180 LEU A N 1
ATOM 1344 C CA . LEU A 1 180 ? -20.804 -7.210 1.499 1.00 94.19 180 LEU A CA 1
ATOM 1345 C C . LEU A 1 180 ? -19.848 -8.157 2.238 1.00 94.19 180 LEU A C 1
ATOM 1347 O O . LEU A 1 180 ? -20.074 -9.368 2.244 1.00 94.19 180 LEU A O 1
ATOM 1351 N N . LEU A 1 181 ? -18.805 -7.625 2.880 1.00 95.06 181 LEU A N 1
ATOM 1352 C CA . LEU A 1 181 ? -17.789 -8.426 3.571 1.00 95.06 181 LEU A CA 1
ATOM 1353 C C . LEU A 1 181 ? -18.362 -9.177 4.779 1.00 95.06 181 LEU A C 1
ATOM 1355 O O . LEU A 1 181 ? -18.023 -10.344 5.001 1.00 95.06 181 LEU A O 1
ATOM 1359 N N . ALA A 1 182 ? -19.259 -8.534 5.530 1.00 94.44 182 ALA A N 1
ATOM 1360 C CA . ALA A 1 182 ? -19.962 -9.153 6.646 1.00 94.44 182 ALA A CA 1
ATOM 1361 C C . ALA A 1 182 ? -20.851 -10.311 6.163 1.00 94.44 182 ALA A C 1
ATOM 1363 O O . ALA A 1 182 ? -20.778 -11.410 6.710 1.00 94.44 182 ALA A O 1
ATOM 1364 N N . SER A 1 183 ? -21.622 -10.114 5.084 1.00 93.00 183 SER A N 1
ATOM 1365 C CA . SER A 1 183 ? -22.490 -11.162 4.519 1.00 93.00 183 SER A CA 1
ATOM 1366 C C . SER A 1 183 ? -21.718 -12.383 3.998 1.00 93.00 183 SER A C 1
ATOM 1368 O O . SER A 1 183 ? -22.242 -13.496 3.986 1.00 93.00 183 SER A O 1
ATOM 1370 N N . GLN A 1 184 ? -20.458 -12.187 3.600 1.00 93.94 184 GLN A N 1
ATOM 1371 C CA . GLN A 1 184 ? -19.554 -13.242 3.143 1.00 93.94 184 GLN A CA 1
ATOM 1372 C C . GLN A 1 184 ? -18.811 -13.943 4.290 1.00 93.94 184 GLN A C 1
ATOM 1374 O O . GLN A 1 184 ? -18.025 -14.852 4.029 1.00 93.94 184 GLN A O 1
ATOM 1379 N N . GLY A 1 185 ? -19.010 -13.521 5.545 1.00 94.19 185 GLY A N 1
ATOM 1380 C CA . GLY A 1 185 ? -18.277 -14.054 6.697 1.00 94.19 185 GLY A CA 1
ATOM 1381 C C . GLY A 1 185 ? -16.771 -13.787 6.629 1.00 94.19 185 GLY A C 1
ATOM 1382 O O . GLY A 1 185 ? -15.983 -14.568 7.154 1.00 94.19 185 GLY A O 1
ATOM 1383 N N . SER A 1 186 ? -16.360 -12.719 5.938 1.00 95.38 186 SER A N 1
ATOM 1384 C CA . SER A 1 186 ? -14.943 -12.383 5.727 1.00 95.38 186 SER A CA 1
ATOM 1385 C C . SER A 1 186 ? -14.337 -11.564 6.872 1.00 95.38 186 SER A C 1
ATOM 1387 O O . SER A 1 186 ? -13.131 -11.328 6.890 1.00 95.38 186 SER A O 1
ATOM 1389 N N . LEU A 1 187 ? -15.159 -11.116 7.821 1.00 97.62 187 LEU A N 1
ATOM 1390 C CA . LEU A 1 187 ? -14.762 -10.254 8.932 1.00 97.62 187 LEU A CA 1
ATOM 1391 C C . LEU A 1 187 ? -14.737 -11.029 10.249 1.00 97.62 187 LEU A C 1
ATOM 1393 O O . LEU A 1 187 ? -15.542 -11.935 10.467 1.00 97.62 187 LEU A O 1
ATOM 1397 N N . LEU A 1 188 ? -13.828 -10.643 11.139 1.00 97.31 188 LEU A N 1
ATOM 1398 C CA . LEU A 1 188 ? -13.762 -11.181 12.491 1.00 97.31 188 LEU A CA 1
ATOM 1399 C C . LEU A 1 188 ? -14.942 -10.652 13.320 1.00 97.31 188 LEU A C 1
ATOM 1401 O O . LEU A 1 188 ? -15.204 -9.450 13.346 1.00 97.31 188 LEU A O 1
ATOM 1405 N N . GLU A 1 189 ? -15.634 -11.540 14.034 1.00 96.50 189 GLU A N 1
ATOM 1406 C CA . GLU A 1 189 ? -16.624 -11.140 15.041 1.00 96.50 189 GLU A CA 1
ATOM 1407 C C . GLU A 1 189 ? -15.900 -10.434 16.194 1.00 96.50 189 GLU A C 1
ATOM 1409 O O . GLU A 1 189 ? -14.989 -10.994 16.801 1.00 96.50 189 GLU A O 1
ATOM 1414 N N . LEU A 1 190 ? -16.277 -9.194 16.489 1.00 94.62 190 LEU A N 1
ATOM 1415 C CA . LEU A 1 190 ? -15.697 -8.361 17.547 1.00 94.62 190 LEU A CA 1
ATOM 1416 C C . LEU A 1 190 ? -16.444 -8.516 18.876 1.00 94.62 190 LEU A C 1
ATOM 1418 O O . LEU A 1 190 ? -15.885 -8.273 19.940 1.00 94.62 190 LEU A O 1
ATOM 1422 N N . GLY A 1 191 ? -17.703 -8.941 18.817 1.00 92.94 191 GLY A N 1
ATOM 1423 C CA . GLY A 1 191 ? -18.562 -9.133 19.975 1.00 92.94 191 GLY A CA 1
ATOM 1424 C C . GLY A 1 191 ? -20.002 -9.370 19.550 1.00 92.94 191 GLY A C 1
ATOM 1425 O O . GLY A 1 191 ? -20.273 -9.631 18.381 1.00 92.94 191 GLY A O 1
ATOM 1426 N N . GLN A 1 192 ? -20.924 -9.251 20.502 1.00 93.12 192 GLN A N 1
ATOM 1427 C CA . GLN A 1 192 ? -22.355 -9.434 20.272 1.00 93.12 192 GLN A CA 1
ATOM 1428 C C . GLN A 1 192 ? -23.144 -8.270 20.871 1.00 93.12 192 GLN A C 1
ATOM 1430 O O . GLN A 1 192 ? -22.740 -7.690 21.883 1.00 93.12 192 GLN A O 1
ATOM 1435 N N . THR A 1 193 ? -24.266 -7.920 20.249 1.00 91.19 193 THR A N 1
ATOM 1436 C CA . THR A 1 193 ? -25.231 -6.968 20.805 1.00 91.19 193 THR A CA 1
ATOM 1437 C C . THR A 1 193 ? -25.912 -7.559 22.049 1.00 91.19 193 THR A C 1
ATOM 1439 O O . THR A 1 193 ? -25.851 -8.773 22.271 1.00 91.19 193 THR A O 1
ATOM 1442 N N . PRO A 1 194 ? -26.594 -6.744 22.878 1.00 90.88 194 PRO A N 1
ATOM 1443 C CA . PRO A 1 194 ? -27.418 -7.255 23.978 1.00 90.88 194 PRO A CA 1
ATOM 1444 C C . PRO A 1 194 ? -28.472 -8.285 23.535 1.00 90.88 194 PRO A C 1
ATOM 1446 O O . PRO A 1 194 ? -28.865 -9.149 24.317 1.00 90.88 194 PRO A O 1
ATOM 1449 N N . GLU A 1 195 ? -28.908 -8.205 22.279 1.00 91.94 195 GLU A N 1
ATOM 1450 C CA . GLU A 1 195 ? -29.856 -9.111 21.631 1.00 91.94 195 GLU A CA 1
ATOM 1451 C C . GLU A 1 195 ? -29.197 -10.396 21.087 1.00 91.94 195 GLU A C 1
ATOM 1453 O O . GLU A 1 195 ? -29.900 -11.306 20.648 1.00 91.94 195 GLU A O 1
ATOM 1458 N N . GLY A 1 196 ? -27.865 -10.498 21.153 1.00 91.44 196 GLY A N 1
ATOM 1459 C CA . GLY A 1 196 ? -27.083 -11.653 20.708 1.00 91.44 196 GLY A CA 1
ATOM 1460 C C . GLY A 1 196 ? -26.687 -11.627 19.229 1.00 91.44 196 GLY A C 1
ATOM 1461 O O . GLY A 1 196 ? -26.263 -12.654 18.703 1.00 91.44 196 GLY A O 1
ATOM 1462 N N . GLU A 1 197 ? -26.826 -10.490 18.542 1.00 91.31 197 GLU A N 1
ATOM 1463 C CA . GLU A 1 197 ? -26.415 -10.356 17.141 1.00 91.31 197 GLU A CA 1
ATOM 1464 C C . GLU A 1 197 ? -24.904 -10.097 17.044 1.00 91.31 197 GLU A C 1
ATOM 1466 O O . GLU A 1 197 ? -24.383 -9.270 17.796 1.00 91.31 197 GLU A O 1
ATOM 1471 N N . PRO A 1 198 ? -24.174 -10.766 16.136 1.00 93.31 198 PRO A N 1
ATOM 1472 C CA . PRO A 1 198 ? -22.734 -10.582 16.005 1.00 93.31 198 PRO A CA 1
ATOM 1473 C C . PRO A 1 198 ? -22.383 -9.193 15.454 1.00 93.31 198 PRO A C 1
ATOM 1475 O O . PRO A 1 198 ? -22.998 -8.689 14.515 1.00 93.31 198 PRO A O 1
ATOM 1478 N N . ILE A 1 199 ? -21.341 -8.589 16.020 1.00 94.50 199 ILE A N 1
ATOM 1479 C CA . ILE A 1 199 ? -20.790 -7.295 15.620 1.00 94.5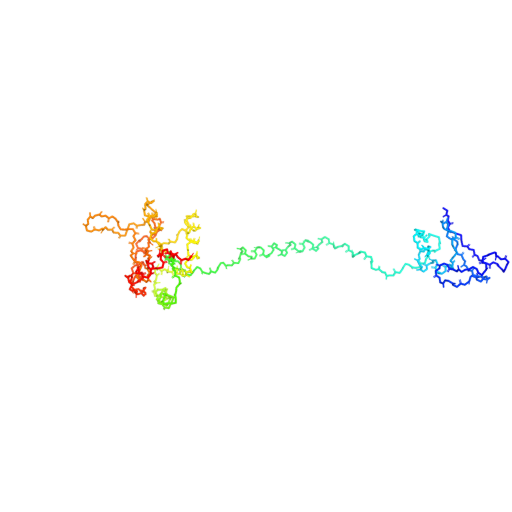0 199 ILE A CA 1
ATOM 1480 C C . ILE A 1 199 ? -19.497 -7.554 14.848 1.00 94.50 199 ILE A C 1
ATOM 1482 O O . ILE A 1 199 ? -18.534 -8.054 15.417 1.00 94.50 199 ILE A O 1
ATOM 1486 N N . TYR A 1 200 ? -19.452 -7.180 13.570 1.00 96.69 200 TYR A N 1
ATOM 1487 C CA . TYR A 1 200 ? -18.285 -7.399 12.693 1.00 96.69 200 TYR A CA 1
ATOM 1488 C C . TYR A 1 200 ? -17.444 -6.143 12.433 1.00 96.69 200 TYR A C 1
ATOM 1490 O O . TYR A 1 200 ? -16.428 -6.193 11.743 1.00 96.69 200 TYR A O 1
ATOM 1498 N N . GLY A 1 201 ? -17.873 -4.995 12.950 1.00 95.94 201 GLY A N 1
ATOM 1499 C CA . GLY A 1 201 ? -17.199 -3.726 12.726 1.00 95.94 201 GLY A CA 1
ATOM 1500 C C . GLY A 1 201 ? -17.641 -2.667 13.719 1.00 95.94 201 GLY A C 1
ATOM 1501 O O . GLY A 1 201 ? -18.747 -2.713 14.258 1.00 95.94 201 GLY A O 1
ATOM 1502 N N . VAL A 1 202 ? -16.767 -1.694 13.941 1.00 96.25 202 VAL A N 1
ATOM 1503 C CA . VAL A 1 202 ? -17.006 -0.548 14.822 1.00 96.25 202 VAL A CA 1
ATOM 1504 C C . VAL A 1 202 ? -17.136 0.721 13.992 1.00 96.25 202 VAL A C 1
ATOM 1506 O O . VAL A 1 202 ? -16.519 0.860 12.936 1.00 96.25 202 VAL A O 1
ATOM 1509 N N . GLN A 1 203 ? -17.960 1.665 14.449 1.00 96.06 203 GLN A N 1
ATOM 1510 C CA . GLN A 1 203 ? -18.104 2.946 13.763 1.00 96.06 203 GLN A CA 1
ATOM 1511 C C . GLN A 1 203 ? -16.777 3.709 13.799 1.00 96.06 203 GLN A C 1
ATOM 1513 O O . GLN A 1 203 ? -16.248 3.983 14.875 1.00 96.06 203 GLN A O 1
ATOM 1518 N N . HIS A 1 204 ? -16.270 4.102 12.631 1.00 95.56 204 HIS A N 1
ATOM 1519 C CA . HIS A 1 204 ? -15.067 4.914 12.545 1.00 95.56 204 HIS A CA 1
ATOM 1520 C C . HIS A 1 204 ? -15.330 6.303 13.176 1.00 95.56 204 HIS A C 1
ATOM 1522 O O . HIS A 1 204 ? -16.240 7.006 12.724 1.00 95.56 204 HIS A O 1
ATOM 1528 N N . PRO A 1 205 ? -14.541 6.762 14.171 1.00 94.06 205 PRO A N 1
ATOM 1529 C CA . PRO A 1 205 ? -14.852 8.001 14.899 1.00 94.06 205 PRO A CA 1
ATOM 1530 C C . PRO A 1 205 ? -14.733 9.289 14.068 1.00 94.06 205 PRO A C 1
ATOM 1532 O O . PRO A 1 205 ? -15.421 10.270 14.339 1.00 94.06 205 PRO A O 1
ATOM 1535 N N . GLY A 1 206 ? -13.866 9.283 13.053 1.00 91.56 206 GLY A N 1
ATOM 1536 C CA . GLY A 1 206 ? -13.592 10.431 12.182 1.00 91.56 206 GLY A CA 1
ATOM 1537 C C . GLY A 1 206 ? -14.335 10.479 10.836 1.00 91.56 206 GLY A C 1
ATOM 1538 O O . GLY A 1 206 ? -14.104 11.417 10.081 1.00 91.56 206 GLY A O 1
ATOM 1539 N N . ARG A 1 207 ? -15.173 9.488 10.477 1.00 90.94 207 ARG A N 1
ATOM 1540 C CA . ARG A 1 207 ? -15.861 9.445 9.166 1.00 90.94 207 ARG A CA 1
ATOM 1541 C C . ARG A 1 207 ? -17.031 8.456 9.145 1.00 90.94 207 ARG A C 1
ATOM 1543 O O . ARG A 1 207 ? -17.113 7.567 9.988 1.00 90.94 207 ARG A O 1
ATOM 1550 N N . LEU A 1 208 ? -17.910 8.576 8.149 1.00 91.94 208 LEU A N 1
ATOM 1551 C CA . LEU A 1 208 ? -19.015 7.637 7.906 1.00 91.94 208 LEU A CA 1
ATOM 1552 C C . LEU A 1 208 ? -18.506 6.337 7.261 1.00 91.94 208 LEU A C 1
ATOM 1554 O O . LEU A 1 208 ? -18.691 6.096 6.074 1.00 91.94 208 LEU A O 1
ATOM 1558 N N . ALA A 1 209 ? -17.802 5.537 8.056 1.00 93.56 209 ALA A N 1
ATOM 1559 C CA . ALA A 1 209 ? -17.228 4.253 7.670 1.00 93.56 209 ALA A CA 1
ATOM 1560 C C . ALA A 1 209 ? -17.194 3.299 8.870 1.00 93.56 209 ALA A C 1
ATOM 1562 O O . ALA A 1 209 ? -17.394 3.723 10.013 1.00 93.56 209 ALA A O 1
ATOM 1563 N N . LYS A 1 210 ? -16.889 2.027 8.624 1.00 96.56 210 LYS A N 1
ATOM 1564 C CA . LYS A 1 210 ? -16.591 1.040 9.664 1.00 96.56 210 LYS A CA 1
ATOM 1565 C C . LYS A 1 210 ? -15.101 0.735 9.688 1.00 96.56 210 LYS A C 1
ATOM 1567 O O . LYS A 1 210 ? -14.479 0.635 8.636 1.00 96.56 210 LYS A O 1
ATOM 1572 N N . LEU A 1 211 ? -14.544 0.563 10.880 1.00 97.69 211 LEU A N 1
ATOM 1573 C CA . LEU A 1 211 ? -13.277 -0.140 11.063 1.00 97.69 211 LEU A CA 1
ATOM 1574 C C . LEU A 1 211 ? -13.591 -1.608 11.332 1.00 97.69 211 LEU A C 1
ATOM 1576 O O . LEU A 1 211 ? -14.474 -1.922 12.134 1.00 97.69 211 LEU A O 1
ATOM 1580 N N . VAL A 1 212 ? -12.887 -2.492 10.639 1.00 98.12 212 VAL A N 1
ATOM 1581 C CA . VAL A 1 212 ? -13.106 -3.938 10.696 1.00 98.12 212 VAL A CA 1
ATOM 1582 C C . VAL A 1 212 ? -11.785 -4.668 10.887 1.00 98.12 212 VAL A C 1
ATOM 1584 O O . VAL A 1 212 ? -10.725 -4.132 10.560 1.00 98.12 212 VAL A O 1
ATOM 1587 N N . ILE A 1 213 ? -11.864 -5.901 11.390 1.00 98.44 213 ILE A N 1
ATOM 1588 C CA . ILE A 1 213 ? -10.728 -6.824 11.462 1.00 98.44 213 ILE A CA 1
ATOM 1589 C C . ILE A 1 213 ? -10.953 -7.948 10.450 1.00 98.44 213 ILE A C 1
ATOM 1591 O O . ILE A 1 213 ? -12.057 -8.495 10.360 1.00 98.44 213 ILE A O 1
ATOM 1595 N N . TRP A 1 214 ? -9.920 -8.295 9.683 1.00 98.06 214 TRP A N 1
ATOM 1596 C CA . TRP A 1 214 ? -9.980 -9.398 8.728 1.00 98.06 214 TRP A CA 1
ATOM 1597 C C . TRP A 1 214 ? -10.226 -10.731 9.438 1.00 98.06 214 TRP A C 1
ATOM 1599 O O . TRP A 1 214 ? -9.536 -11.071 10.396 1.00 98.06 214 TRP A O 1
ATOM 1609 N N . GLY A 1 215 ? -11.180 -11.525 8.949 1.00 96.88 215 GLY A N 1
ATOM 1610 C CA . GLY A 1 215 ? -11.573 -12.783 9.589 1.00 96.88 215 GLY A CA 1
ATOM 1611 C C . GLY A 1 215 ? -10.475 -13.850 9.609 1.00 96.88 215 GLY A C 1
ATOM 1612 O O . GLY A 1 215 ? -10.526 -14.750 10.441 1.00 96.88 215 GLY A O 1
ATOM 1613 N N . GLN A 1 216 ? -9.477 -13.750 8.723 1.00 95.56 216 GLN A N 1
ATOM 1614 C CA . GLN A 1 216 ? -8.342 -14.682 8.655 1.00 95.56 216 GLN A CA 1
ATOM 1615 C C . GLN A 1 216 ? -7.024 -14.066 9.149 1.00 95.56 216 GLN A C 1
ATOM 1617 O O . GLN A 1 216 ? -5.960 -14.563 8.788 1.00 95.56 216 GLN A O 1
ATOM 1622 N N . THR A 1 217 ? -7.065 -12.983 9.937 1.00 95.88 217 THR A N 1
ATOM 1623 C CA . THR A 1 217 ? -5.849 -12.458 10.583 1.00 95.88 217 THR A CA 1
ATOM 1624 C C . THR A 1 217 ? -5.171 -13.548 11.421 1.00 95.88 217 THR A C 1
ATOM 1626 O O . THR A 1 217 ? -5.831 -14.315 12.126 1.00 95.88 217 THR A O 1
ATOM 1629 N N . GLU A 1 218 ? -3.840 -13.621 11.358 1.00 95.75 218 GLU A N 1
ATOM 1630 C CA . GLU A 1 218 ? -3.062 -14.597 12.129 1.00 95.75 218 GLU A CA 1
ATOM 1631 C C . GLU A 1 218 ? -3.103 -14.312 13.640 1.00 95.75 218 GLU A C 1
ATOM 1633 O O . GLU A 1 218 ? -2.930 -15.224 14.449 1.00 95.75 218 GLU A O 1
ATOM 1638 N N . ASN A 1 219 ? -3.337 -13.052 14.031 1.00 96.38 219 ASN A N 1
ATOM 1639 C CA . ASN A 1 219 ? -3.206 -12.580 15.410 1.00 96.38 219 ASN A CA 1
ATOM 1640 C C . ASN A 1 219 ? -4.457 -11.797 15.864 1.00 96.38 219 ASN A C 1
ATOM 1642 O O . ASN A 1 219 ? -4.361 -10.597 16.133 1.00 96.38 219 ASN A O 1
ATOM 1646 N N . PRO A 1 220 ? -5.631 -12.447 15.986 1.00 96.75 220 PRO A N 1
ATOM 1647 C CA . PRO A 1 220 ? -6.911 -11.764 16.200 1.00 96.75 220 PRO A CA 1
ATOM 1648 C C . PRO A 1 220 ? -6.982 -10.964 17.505 1.00 96.75 220 PRO A C 1
ATOM 1650 O O . PRO A 1 220 ? -7.546 -9.874 17.517 1.00 96.75 220 PRO A O 1
ATOM 1653 N N . GLU A 1 221 ? -6.387 -11.458 18.592 1.00 96.31 221 GLU A N 1
ATOM 1654 C CA . GLU A 1 221 ? -6.404 -10.742 19.877 1.00 96.31 221 GLU A CA 1
ATOM 1655 C C . GLU A 1 221 ? -5.528 -9.484 19.839 1.00 96.31 221 GLU A C 1
ATOM 1657 O O . GLU A 1 221 ? -5.952 -8.420 20.277 1.00 96.31 221 GLU A O 1
ATOM 1662 N N . ILE A 1 222 ? -4.345 -9.564 19.221 1.00 97.00 222 ILE A N 1
ATOM 1663 C CA . ILE A 1 222 ? -3.458 -8.402 19.063 1.00 97.00 222 ILE A CA 1
ATOM 1664 C C . ILE A 1 222 ? -4.090 -7.393 18.093 1.00 97.00 222 ILE A C 1
ATOM 1666 O O . ILE A 1 222 ? -4.012 -6.189 18.318 1.00 97.00 222 ILE A O 1
ATOM 1670 N N . ALA A 1 223 ? -4.765 -7.861 17.038 1.00 97.69 223 ALA A N 1
ATOM 1671 C CA . ALA A 1 223 ? -5.517 -6.989 16.141 1.00 97.69 223 ALA A CA 1
ATOM 1672 C C . ALA A 1 223 ? -6.649 -6.245 16.874 1.00 97.69 223 ALA A C 1
ATOM 1674 O O . ALA A 1 223 ? -6.886 -5.074 16.591 1.00 97.69 223 ALA A O 1
ATOM 1675 N N . ARG A 1 224 ? -7.317 -6.874 17.850 1.00 97.38 224 ARG A N 1
ATOM 1676 C CA . ARG A 1 224 ? -8.309 -6.196 18.702 1.00 97.38 224 ARG A CA 1
ATOM 1677 C C . ARG A 1 224 ? -7.674 -5.140 19.601 1.00 97.38 224 ARG A C 1
ATOM 1679 O O . ARG A 1 224 ? -8.165 -4.020 19.624 1.00 97.38 224 ARG A O 1
ATOM 1686 N N . GLU A 1 225 ? -6.553 -5.449 20.252 1.00 97.00 225 GLU A N 1
ATOM 1687 C CA . GLU A 1 225 ? -5.810 -4.467 21.059 1.00 97.00 225 GLU A CA 1
ATOM 1688 C C . GLU A 1 225 ? -5.379 -3.252 20.222 1.00 97.00 225 GLU A C 1
ATOM 1690 O O . GLU A 1 225 ? -5.508 -2.106 20.654 1.00 97.00 225 GLU A O 1
ATOM 1695 N N . VAL A 1 226 ? -4.899 -3.491 18.996 1.00 97.94 226 VAL A N 1
ATOM 1696 C CA . VAL A 1 226 ? -4.542 -2.413 18.068 1.00 97.94 226 VAL A CA 1
ATOM 1697 C C . VAL A 1 226 ? -5.786 -1.644 17.620 1.00 97.94 226 VAL A C 1
ATOM 1699 O O . VAL A 1 226 ? -5.727 -0.421 17.540 1.00 97.94 226 VAL A O 1
ATOM 1702 N N . LEU A 1 227 ? -6.915 -2.309 17.358 1.00 98.12 227 LEU A N 1
ATOM 1703 C CA . LEU A 1 227 ? -8.167 -1.627 17.022 1.00 98.12 227 LEU A CA 1
ATOM 1704 C C . LEU A 1 227 ? -8.612 -0.693 18.153 1.00 98.12 227 LEU A C 1
ATOM 1706 O O . LEU A 1 227 ? -8.939 0.462 17.882 1.00 98.12 227 LEU A O 1
ATOM 1710 N N . ASP A 1 228 ? -8.575 -1.156 19.401 1.00 97.50 228 ASP A N 1
ATOM 1711 C CA . ASP A 1 228 ? -8.919 -0.344 20.570 1.00 97.50 228 ASP A CA 1
ATOM 1712 C C . ASP A 1 228 ? -7.986 0.868 20.695 1.00 97.50 228 ASP A C 1
ATOM 1714 O O . ASP A 1 228 ? -8.453 2.002 20.819 1.00 97.50 228 ASP A O 1
ATOM 1718 N N . PHE A 1 229 ? -6.675 0.655 20.535 1.00 97.69 229 PHE A N 1
ATOM 1719 C CA . PHE A 1 229 ? -5.690 1.737 20.487 1.00 97.69 229 PHE A CA 1
ATOM 1720 C C . PHE A 1 229 ? -6.022 2.773 19.400 1.00 97.69 229 PHE A C 1
ATOM 1722 O O . PHE A 1 229 ? -5.991 3.978 19.660 1.00 97.69 229 PHE A O 1
ATOM 1729 N N . LEU A 1 230 ? -6.380 2.339 18.187 1.00 97.19 230 LEU A N 1
ATOM 1730 C CA . LEU A 1 230 ? -6.759 3.252 17.104 1.00 97.19 230 LEU A CA 1
ATOM 1731 C C . LEU A 1 230 ? -8.012 4.057 17.468 1.00 97.19 230 LEU A C 1
ATOM 1733 O O . LEU A 1 230 ? -8.034 5.271 17.278 1.00 97.19 230 LEU A O 1
ATOM 1737 N N . LEU A 1 231 ? -9.045 3.420 18.024 1.00 96.44 231 LEU A N 1
ATOM 1738 C CA . LEU A 1 231 ? -10.295 4.090 18.406 1.00 96.44 231 LEU A CA 1
ATOM 1739 C C . LEU A 1 231 ? -10.100 5.182 19.468 1.00 96.44 231 LEU A C 1
ATOM 1741 O O . LEU A 1 231 ? -10.863 6.154 19.492 1.00 96.44 231 LEU A O 1
ATOM 1745 N N . GLU A 1 232 ? -9.096 5.036 20.331 1.00 96.69 232 GLU A N 1
ATOM 1746 C CA . GLU A 1 232 ? -8.725 6.043 21.328 1.00 96.69 232 GLU A CA 1
ATOM 1747 C C . GLU A 1 232 ? -8.017 7.260 20.715 1.00 96.69 232 GLU A C 1
ATOM 1749 O O . GLU A 1 232 ? -8.184 8.375 21.213 1.00 96.69 232 GLU A O 1
ATOM 1754 N N . HIS A 1 233 ? -7.274 7.067 19.620 1.00 96.25 233 HIS A N 1
ATOM 1755 C CA . HIS A 1 233 ? -6.422 8.099 19.016 1.00 96.25 233 HIS A CA 1
ATOM 1756 C C . HIS A 1 233 ? -7.014 8.739 17.752 1.00 96.25 233 HIS A C 1
ATOM 1758 O O . HIS A 1 233 ? -6.579 9.822 17.354 1.00 96.25 233 HIS A O 1
ATOM 1764 N N . ILE A 1 234 ? -8.015 8.120 17.117 1.00 95.25 234 ILE A N 1
ATOM 1765 C CA . ILE A 1 234 ? -8.686 8.702 15.950 1.00 95.25 234 ILE A CA 1
ATOM 1766 C C . ILE A 1 234 ? -9.474 9.956 16.369 1.00 95.25 234 ILE A C 1
ATOM 1768 O O . ILE A 1 234 ? -10.326 9.885 17.265 1.00 95.25 234 ILE A O 1
ATOM 1772 N N . PRO A 1 235 ? -9.275 11.101 15.686 1.00 91.75 235 PRO A N 1
ATOM 1773 C CA . PRO A 1 235 ? -10.021 12.315 15.972 1.00 91.75 235 PRO A CA 1
ATOM 1774 C C . PRO A 1 235 ? -11.514 12.105 15.712 1.00 91.75 235 PRO A C 1
ATOM 1776 O O . PRO A 1 235 ? -11.932 11.607 14.663 1.00 91.75 235 PRO A O 1
ATOM 1779 N N . ARG A 1 236 ? -12.331 12.507 16.686 1.00 91.94 236 ARG A N 1
ATOM 1780 C CA . ARG A 1 236 ? -13.786 12.380 16.611 1.00 91.94 236 ARG A CA 1
ATOM 1781 C C . ARG A 1 236 ? -14.385 13.552 15.854 1.00 91.94 236 ARG A C 1
ATOM 1783 O O . ARG A 1 236 ? -14.057 14.705 16.128 1.00 91.94 236 ARG A O 1
ATOM 1790 N N . VAL A 1 237 ? -15.316 13.250 14.960 1.00 90.25 237 VAL A N 1
ATOM 1791 C CA . VAL A 1 237 ? -16.110 14.252 14.245 1.00 90.25 237 VAL A CA 1
ATOM 1792 C C . VAL A 1 237 ? -17.595 14.052 14.523 1.00 90.25 237 VAL A C 1
ATOM 1794 O O . VAL A 1 237 ? -18.030 12.979 14.938 1.00 90.25 237 VAL A O 1
ATOM 1797 N N . ASP A 1 238 ? -18.383 15.097 14.286 1.00 90.62 238 ASP A N 1
ATOM 1798 C CA . ASP A 1 238 ? -19.840 15.016 14.354 1.00 90.62 238 ASP A CA 1
ATOM 1799 C C . ASP A 1 238 ? -20.375 14.230 13.145 1.00 90.62 238 ASP A C 1
ATOM 1801 O O . ASP A 1 238 ? -20.525 14.756 12.037 1.00 90.62 238 ASP A O 1
ATOM 1805 N N . LEU A 1 239 ? -20.611 12.934 13.361 1.00 88.94 239 LEU A N 1
ATOM 1806 C CA . LEU A 1 239 ? -21.067 12.007 12.327 1.00 88.94 239 LEU A CA 1
ATOM 1807 C C . LEU A 1 239 ? -22.487 12.320 11.842 1.00 88.94 239 LEU A C 1
ATOM 1809 O O . LEU A 1 239 ? -22.799 12.056 10.681 1.00 88.94 239 LEU A O 1
ATOM 1813 N N . ASP A 1 240 ? -23.339 12.895 12.691 1.00 88.31 240 ASP A N 1
ATOM 1814 C CA . ASP A 1 240 ? -24.712 13.227 12.310 1.00 88.31 240 ASP A CA 1
ATOM 1815 C C . ASP A 1 240 ? -24.714 14.397 11.332 1.00 88.31 240 ASP A C 1
ATOM 1817 O O . ASP A 1 240 ? -25.325 14.316 10.263 1.00 88.31 240 ASP A O 1
ATOM 1821 N N . LYS A 1 241 ? -23.904 15.421 11.612 1.00 88.06 241 LYS A N 1
ATOM 1822 C CA . LYS A 1 241 ? -23.685 16.528 10.679 1.00 88.06 241 LYS A CA 1
ATOM 1823 C C . LYS A 1 241 ? -23.090 16.064 9.346 1.00 88.06 241 LYS A C 1
ATOM 1825 O O . LYS A 1 241 ? -23.485 16.561 8.291 1.00 88.06 241 LYS A O 1
ATOM 1830 N N . LEU A 1 242 ? -22.155 15.111 9.360 1.00 85.88 242 LEU A N 1
ATOM 1831 C CA . LEU A 1 242 ? -21.622 14.532 8.119 1.00 85.88 242 LEU A 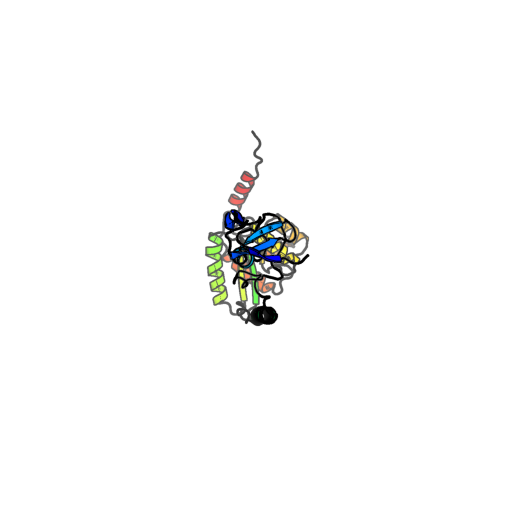CA 1
ATOM 1832 C C . LEU A 1 242 ? -22.708 13.811 7.312 1.00 85.88 242 LEU A C 1
ATOM 1834 O O . LEU A 1 242 ? -22.759 13.959 6.089 1.00 85.88 242 LEU A O 1
ATOM 1838 N N . ARG A 1 243 ? -23.596 13.071 7.986 1.00 87.50 243 ARG A N 1
ATOM 1839 C CA . ARG A 1 243 ? -24.692 12.340 7.336 1.00 87.50 243 ARG A CA 1
ATOM 1840 C C . ARG A 1 243 ? -25.686 13.298 6.689 1.00 87.50 243 ARG A C 1
ATOM 1842 O O . ARG A 1 243 ? -26.113 13.064 5.558 1.00 87.50 243 ARG A O 1
ATOM 1849 N N . GLU A 1 244 ? -26.000 14.406 7.359 1.00 87.88 244 GLU A N 1
ATOM 1850 C CA . GLU A 1 244 ? -26.826 15.475 6.795 1.00 87.88 244 GLU A CA 1
ATOM 1851 C C . GLU A 1 244 ? -26.199 16.065 5.525 1.00 87.88 244 GLU A C 1
ATOM 1853 O O . GLU A 1 244 ? -26.868 16.141 4.494 1.00 87.88 244 GLU A O 1
ATOM 1858 N N . LEU A 1 245 ? -24.909 16.414 5.555 1.00 84.56 245 LEU A N 1
ATOM 1859 C CA . LEU A 1 245 ? -24.208 16.977 4.395 1.00 84.56 245 LEU A CA 1
ATOM 1860 C C . LEU A 1 245 ? -24.190 16.014 3.200 1.00 84.56 245 LEU A C 1
ATOM 1862 O O . LEU A 1 245 ? -24.463 16.430 2.072 1.00 84.56 245 LEU A O 1
ATOM 1866 N N . GLN A 1 246 ? -23.924 14.728 3.437 1.00 80.88 246 GLN A N 1
ATOM 1867 C CA . GLN A 1 246 ? -23.945 13.710 2.385 1.00 80.88 246 GLN A CA 1
ATOM 1868 C C . GLN A 1 246 ? -25.358 13.526 1.806 1.00 80.88 246 GLN A C 1
ATOM 1870 O O . GLN A 1 246 ? -25.523 13.408 0.591 1.00 80.88 246 GLN A O 1
ATOM 1875 N N . SER A 1 247 ? -26.394 13.572 2.652 1.00 79.38 247 SER A N 1
ATOM 1876 C CA . SER A 1 247 ? -27.791 13.489 2.205 1.00 79.38 247 SER A CA 1
ATOM 1877 C C . SER A 1 247 ? -28.216 14.688 1.346 1.00 79.38 247 SER A C 1
ATOM 1879 O O . SER A 1 247 ? -28.936 14.515 0.366 1.00 79.38 247 SER A O 1
ATOM 1881 N N . GLN A 1 248 ? -27.724 15.893 1.662 1.00 75.81 248 GLN A N 1
ATOM 1882 C CA . GLN A 1 248 ? -28.002 17.112 0.898 1.00 75.81 248 GLN A CA 1
ATOM 1883 C C . GLN A 1 248 ? -27.308 17.110 -0.469 1.00 75.81 248 GLN A C 1
ATOM 1885 O O . GLN A 1 248 ? -27.889 17.574 -1.447 1.00 75.81 248 GLN A O 1
ATOM 1890 N N . GLN A 1 249 ? -26.089 16.571 -0.556 1.00 66.38 249 GLN A N 1
ATOM 1891 C CA . GLN A 1 249 ? -25.353 16.442 -1.820 1.00 66.38 249 GLN A CA 1
ATOM 1892 C C . GLN A 1 249 ? -25.965 15.403 -2.768 1.00 66.38 249 GLN A C 1
ATOM 1894 O O . GLN A 1 249 ? -25.889 15.570 -3.983 1.00 66.38 249 GLN A O 1
ATOM 1899 N N . ASN A 1 250 ? -26.610 14.367 -2.226 1.00 59.62 250 ASN A N 1
ATOM 1900 C CA . ASN A 1 250 ? -27.304 13.338 -3.003 1.00 59.62 250 ASN A CA 1
ATOM 1901 C C . ASN A 1 250 ? -28.723 13.739 -3.446 1.00 59.62 250 ASN A C 1
ATOM 1903 O O . ASN A 1 250 ? -29.425 12.922 -4.049 1.00 59.62 250 ASN A O 1
ATOM 1907 N N . LEU A 1 251 ? -29.166 14.977 -3.187 1.00 52.03 251 LEU A N 1
ATOM 1908 C CA . LEU A 1 251 ? -30.404 15.477 -3.777 1.00 52.03 251 LEU A CA 1
ATOM 1909 C C . LEU A 1 251 ? -30.206 15.627 -5.295 1.00 52.03 251 LEU A C 1
ATOM 1911 O O . LEU A 1 251 ? -29.314 16.364 -5.722 1.00 52.03 251 LEU A O 1
ATOM 1915 N N . PRO A 1 252 ? -31.019 14.959 -6.134 1.00 54.66 252 PRO A N 1
ATOM 1916 C CA . PRO A 1 252 ? -30.936 15.135 -7.573 1.00 54.66 252 PRO A CA 1
ATOM 1917 C C . PRO A 1 252 ? -31.149 16.612 -7.899 1.00 54.66 252 PRO A C 1
ATOM 1919 O O . PRO A 1 252 ? -32.144 17.209 -7.480 1.00 54.66 252 PRO A O 1
ATOM 1922 N N . ILE A 1 253 ? -30.218 17.193 -8.659 1.00 52.41 253 ILE A N 1
ATOM 1923 C CA . ILE A 1 253 ? -30.388 18.504 -9.288 1.00 52.41 253 ILE A CA 1
ATOM 1924 C C . ILE A 1 253 ? -31.519 18.352 -10.314 1.00 52.41 253 ILE A C 1
ATOM 1926 O O . ILE A 1 253 ? -31.295 18.115 -11.498 1.00 52.41 253 ILE A O 1
ATOM 1930 N N . PHE A 1 254 ? -32.763 18.411 -9.848 1.00 52.41 254 PHE A N 1
ATOM 1931 C CA . PHE A 1 254 ? -33.917 18.594 -10.706 1.00 52.41 254 PHE A CA 1
ATOM 1932 C C . PHE A 1 254 ? -33.994 20.072 -11.073 1.00 52.41 254 PHE A C 1
ATOM 1934 O O . PHE A 1 254 ? -34.331 20.911 -10.240 1.00 52.41 254 PHE A O 1
ATOM 1941 N N . GLY A 1 255 ? -33.721 20.357 -12.344 1.00 51.03 255 GLY A N 1
ATOM 1942 C CA . GLY A 1 255 ? -34.119 21.596 -13.004 1.00 51.03 255 GLY A CA 1
ATOM 1943 C C . GLY A 1 255 ? -32.950 22.426 -13.511 1.00 51.03 255 GLY A C 1
ATOM 1944 O O . GLY A 1 255 ? -32.383 23.198 -12.748 1.00 51.03 255 GLY A O 1
ATOM 1945 N N . PHE A 1 256 ? -32.645 22.286 -14.803 1.00 39.59 256 PHE A N 1
ATOM 1946 C CA . PHE A 1 256 ? -32.876 23.323 -15.818 1.00 39.59 256 PHE A CA 1
ATOM 1947 C C . PHE A 1 256 ? -33.158 22.656 -17.167 1.00 39.59 256 PHE A C 1
ATOM 1949 O O . PHE A 1 256 ? -32.529 21.610 -17.444 1.00 39.59 256 PHE A O 1
#

Secondary structure (DSSP, 8-state):
-PPEEEEPPTT-TTTTPBPTTT-PBPPTT-EEEE-TTT--EEEHHHHHHHTB--STT--PBPSSSPPPPP---PSPPPPPTHHHHHHHHHHHHHHHHHHHSPPPPPTTTTSEEEEEEEE--HHHHHHHHHHHHHHHHH-SSEEEEEEEE-HHHHHHHHHHHHHHT---SEEEE-HHHHHHHHHTT-B---EE-TTS-EE-EEE-TTSSSEEEEBTT-S-HHHHHHHHHHHHHHSPP--HHHHHHHHHHHTS-----

Sequence (256 aa):
MQEKLEVLSPDSTQVGRPCNLCAAPLAPGDEVVECPRCHKFHHADCWKAKGGCATTGCPQVAEAVVGEKPKGDGPPPPIPLWYFAVGGLVIVGLILLSVFWPKPPDPAMGRTKIVVMDVSFLEMHEALTPAVEEFNATSATTYIDLQLLPSVGLQQKLVVLIAAGDAPDIFGVEEDQFELLASQGSLLELGQTPEGEPIYGVQHPGRLAKLVIWGQTENPEIAREVLDFLLEHIPRVDLDKLRELQSQQNLPIFGF

pLDDT: mean 89.18, std 10.35, range [39.59, 98.5]

Foldseek 3Di:
DAKDWDQAAQPDPQAQQAALQPRDGDHHRFTWIQAPPPRGIHGLVSLQVVQHDNDPPDPGGHDPSHHDDDPDDDPPDPDDPVVVVVVVVVVVVVVCCVVPVDDPQDLCNPAAEAEEEEADDDLQCVQVVVLLVVCSVPDPHYHYRYHHHHPVRRVVVQVVCVVVVNHGQKYKAAPVVVVVCVVVVQFDFPDADPVGHTDAFDQQQDERITMTGTNPDPCNVVSSVVVVSSSVRRDGDDHVVVVVVVVVVPPPPPDD

Radius of gyration: 43.85 Å; chains: 1; bounding box: 84×38×109 Å